Protein 4COS (pdb70)

Secondary structure (DSSP, 8-state):
---SSBTTT---SS-EEPSSSS-EE-GGGG--SS---S----HHHHHHHHHH-GGG--HHHHT--HHHHHHHHHHHHHHHT-TT-GGGSSPPPTTT-TTHHHH-SS---HHHHHHHHHTT--SSHHHHHHHHHHHHHHHHHHH-TTSHHHHHHHHHHHHHHHHHHHHHH-HHHHHHHHH--TTGGGSPPSSPPPEEEE--TTS--EEEEEEEEETTEEEEEETTT--EEEEEGGGEEE--SS------S-HHHHHHHHHHHHHHHHHHHHHHS--PPPPTTPBP-TT--GGGBSSTT-GGG-B------S---

Sequence (313 aa):
RNDFYCWVCHREGQVLCCELCPRVYHAKCLRLTSEPEGDWFCPECEKITVAECIEETQQSKAMTTMLTIEQLSYLLKFAIQKMKQPGTDAFQKPVPLEQHPDYAEYIFHPMDLCTLEKNAKKKKMYGCTEAFLADAKWILHNCIIYNGGNHKLTQIAKVVIKICEHEMNNEIEVCPECYLAACQKRDNWFCEPCSSNPHPLVWAKLKGFPFWPAKALRDKDGQVDARRFFGQHDRAWVPINNCYLMSKEIPFSVKKTKSIFNSAMQEMEEVYVENIRRKFGVFNYSPFRTPYTPNSQYQMLLDPTNPSAGTAKIDQEKVKL

Structure (mmCIF, N/CA/C/O backbone):
data_4COS
#
_entry.id   4COS
#
_cell.length_a   66.955
_cell.length_b   68.835
_cell.length_c   70.350
_cell.angle_alpha   90.00
_cell.angle_beta   90.00
_cell.angle_gamma   90.00
#
_symmetry.space_group_name_H-M   'P 21 21 21'
#
loop_
_entity.id
_entity.type
_entity.pdbx_description
1 polymer 'PROTEIN KINASE C-BINDING PROTEIN 1'
2 non-polymer 'ZINC ION'
3 non-polymer '1,4-DIETHYLENE DIOXIDE'
4 water water
#
loop_
_atom_site.group_PDB
_atom_site.id
_atom_site.type_symbol
_atom_site.label_atom_id
_atom_site.label_alt_id
_atom_site.label_comp_id
_atom_site.label_asym_id
_atom_site.label_entity_id
_atom_site.label_seq_id
_atom_site.pdbx_PDB_ins_code
_atom_site.Cartn_x
_atom_site.Cartn_y
_atom_site.Cartn_z
_atom_site.occupancy
_atom_site.B_iso_or_equiv
_atom_site.auth_seq_id
_atom_site.auth_comp_id
_atom_site.auth_asym_id
_atom_site.auth_atom_id
_atom_site.pdbx_PDB_model_num
ATOM 1 N N . ARG A 1 6 ? 11.348 33.416 1.919 1.00 60.53 86 ARG A N 1
ATOM 2 C CA . ARG A 1 6 ? 10.402 33.539 3.079 1.00 58.96 86 ARG A CA 1
ATOM 3 C C . ARG A 1 6 ? 11.074 34.225 4.276 1.00 47.88 86 ARG A C 1
ATOM 4 O O . ARG A 1 6 ? 11.960 33.630 4.932 1.00 46.71 86 ARG A O 1
ATOM 12 N N . ASN A 1 7 ? 10.653 35.453 4.571 1.00 36.30 87 ASN A N 1
ATOM 13 C CA . ASN A 1 7 ? 11.439 36.266 5.487 1.00 34.06 87 ASN A CA 1
ATOM 14 C C . ASN A 1 7 ? 11.559 35.702 6.887 1.00 31.70 87 ASN A C 1
ATOM 15 O O . ASN A 1 7 ? 10.588 35.231 7.461 1.00 28.14 87 ASN A O 1
ATOM 20 N N . ASP A 1 8 ? 12.750 35.862 7.465 1.00 24.51 88 ASP A N 1
ATOM 21 C CA . ASP A 1 8 ? 12.993 35.553 8.890 1.00 25.56 88 ASP A CA 1
ATOM 22 C C . ASP A 1 8 ? 12.133 36.411 9.850 1.00 26.57 88 ASP A C 1
ATOM 23 O O . ASP A 1 8 ? 11.634 37.487 9.445 1.00 26.33 88 ASP A O 1
ATOM 28 N N . PHE A 1 9 ? 11.919 35.906 11.070 1.00 27.29 89 PHE A N 1
ATOM 29 C CA . PHE A 1 9 ? 11.266 36.638 12.190 1.00 27.65 89 PHE A CA 1
ATOM 30 C C . PHE A 1 9 ? 12.266 37.138 13.236 1.00 25.43 89 PHE A C 1
ATOM 31 O O . PHE A 1 9 ? 11.898 37.940 14.097 1.00 24.73 89 PHE A O 1
ATOM 39 N N . TYR A 1 10 ? 13.518 36.666 13.179 1.00 22.14 90 TYR A N 1
ATOM 40 C CA . TYR A 1 10 ? 14.546 36.978 14.153 1.00 21.19 90 TYR A CA 1
ATOM 41 C C . TYR A 1 10 ? 15.630 37.867 13.643 1.00 21.05 90 TYR A C 1
ATOM 42 O O . TYR A 1 10 ? 16.185 37.582 12.621 1.00 21.12 90 TYR A O 1
ATOM 51 N N . CYS A 1 11 ? 15.913 38.978 14.324 1.00 20.81 91 CYS A N 1
ATOM 52 C CA . CYS A 1 11 ? 16.889 39.940 13.910 1.00 22.38 91 CYS A CA 1
ATOM 53 C C . CYS A 1 11 ? 18.253 39.310 13.710 1.00 22.69 91 CYS A C 1
ATOM 54 O O . CYS A 1 11 ? 18.706 38.547 14.532 1.00 21.83 91 CYS A O 1
ATOM 57 N N . TRP A 1 12 ? 18.870 39.628 12.570 1.00 21.04 92 TRP A N 1
ATOM 58 C CA . TRP A 1 12 ? 20.138 39.038 12.180 1.00 21.90 92 TRP A CA 1
ATOM 59 C C . TRP A 1 12 ? 21.267 39.430 13.159 1.00 22.67 92 TRP A C 1
ATOM 60 O O . TRP A 1 12 ? 22.274 38.704 13.284 1.00 24.20 92 TRP A O 1
ATOM 71 N N . VAL A 1 13 ? 21.146 40.607 13.778 1.00 23.71 93 VAL A N 1
ATOM 72 C CA . VAL A 1 13 ? 22.155 41.139 14.697 1.00 24.11 93 VAL A CA 1
ATOM 73 C C . VAL A 1 13 ? 22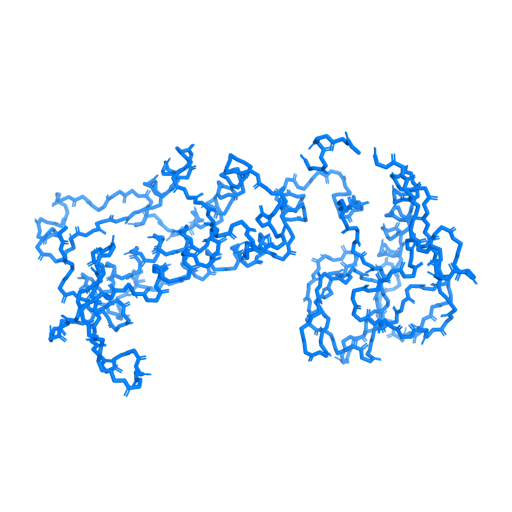.053 40.519 16.103 1.00 24.70 93 VAL A C 1
ATOM 74 O O . VAL A 1 13 ? 23.057 39.985 16.615 1.00 24.60 93 VAL A O 1
ATOM 78 N N . CYS A 1 14 ? 20.875 40.581 16.725 1.00 22.30 94 CYS A N 1
ATOM 79 C CA . CYS A 1 14 ? 20.696 40.219 18.104 1.00 24.40 94 CYS A CA 1
ATOM 80 C C . CYS A 1 14 ? 20.013 38.871 18.270 1.00 23.03 94 CYS A C 1
ATOM 81 O O . CYS A 1 14 ? 19.955 38.347 19.370 1.00 24.56 94 CYS A O 1
ATOM 84 N N . HIS A 1 15 ? 19.440 38.345 17.187 1.00 23.37 95 HIS A N 1
ATOM 85 C CA . HIS A 1 15 ? 18.790 37.038 17.140 1.00 21.98 95 HIS A CA 1
ATOM 86 C C . HIS A 1 15 ? 17.481 37.007 17.903 1.00 23.25 95 HIS A C 1
ATOM 87 O O . HIS A 1 15 ? 16.982 35.928 18.185 1.00 23.24 95 HIS A O 1
ATOM 94 N N . ARG A 1 16 ? 16.888 38.162 18.178 1.00 22.80 96 ARG A N 1
ATOM 95 C CA . ARG A 1 16 ? 15.574 38.232 18.831 1.00 24.69 96 ARG A CA 1
ATOM 96 C C . ARG A 1 16 ? 14.442 38.706 17.897 1.00 23.11 96 ARG A C 1
ATOM 97 O O . ARG A 1 16 ? 14.684 39.467 16.963 1.00 21.18 96 ARG A O 1
ATOM 105 N N . GLU A 1 17 ? 13.221 38.337 18.263 1.00 25.21 97 GLU A N 1
ATOM 106 C CA . GLU A 1 17 ? 12.033 38.744 17.538 1.00 26.95 97 GLU A CA 1
ATOM 107 C C . GLU A 1 17 ? 11.756 40.200 17.770 1.00 26.40 97 GLU A C 1
ATOM 108 O O . GLU A 1 17 ? 12.483 40.868 18.463 1.00 26.01 97 GLU A O 1
ATOM 114 N N . GLY A 1 18 ? 10.662 40.668 17.190 1.00 24.62 98 GLY A N 1
ATOM 115 C CA . GLY A 1 18 ? 10.195 42.051 17.396 1.00 25.04 98 GLY A CA 1
ATOM 116 C C . GLY A 1 18 ? 9.859 42.691 16.087 1.00 25.18 98 GLY A C 1
ATOM 117 O O . GLY A 1 18 ? 9.687 42.004 15.089 1.00 25.64 98 GLY A O 1
ATOM 118 N N . GLN A 1 19 ? 9.761 44.021 16.083 1.00 24.47 99 GLN A N 1
ATOM 119 C CA . GLN A 1 19 ? 9.446 44.729 14.891 1.00 24.12 99 GLN A CA 1
ATOM 120 C C . GLN A 1 19 ? 10.707 44.823 14.064 1.00 25.09 99 GLN A C 1
ATOM 121 O O . GLN A 1 19 ? 11.692 45.429 14.495 1.00 26.21 99 GLN A O 1
ATOM 127 N N . VAL A 1 20 ? 10.690 44.206 12.880 1.00 24.01 100 VAL A N 1
ATOM 128 C CA . VAL A 1 20 ? 11.883 44.055 12.078 1.00 24.51 100 VAL A CA 1
ATOM 129 C C . VAL A 1 20 ? 11.748 44.497 10.626 1.00 26.72 100 VAL A C 1
ATOM 130 O O . VAL A 1 20 ? 10.730 44.222 9.993 1.00 30.77 100 VAL A O 1
ATOM 134 N N . LEU A 1 21 ? 12.789 45.140 10.097 1.00 25.75 101 LEU A N 1
ATOM 135 C CA . LEU A 1 21 ? 12.858 45.564 8.687 1.00 28.80 101 LEU A CA 1
ATOM 136 C C . LEU A 1 21 ? 13.257 44.377 7.865 1.00 29.19 101 LEU A C 1
ATOM 137 O O . LEU A 1 21 ? 14.024 43.539 8.338 1.00 27.49 101 LEU A O 1
ATOM 142 N N . CYS A 1 22 ? 12.731 44.320 6.640 1.00 29.53 102 CYS A N 1
ATOM 143 C CA . CYS A 1 22 ? 13.032 43.294 5.654 1.00 30.55 102 CYS A CA 1
ATOM 144 C C . CYS A 1 22 ? 14.028 43.745 4.597 1.00 32.25 102 CYS A C 1
ATOM 145 O O . CYS A 1 22 ? 13.939 44.822 4.051 1.00 32.36 102 CYS A O 1
ATOM 148 N N . CYS A 1 23 ? 15.023 42.927 4.319 1.00 32.05 103 CYS A N 1
ATOM 149 C CA . CYS A 1 23 ? 15.904 43.185 3.181 1.00 32.51 103 CYS A CA 1
ATOM 150 C C . CYS A 1 23 ? 15.146 42.858 1.885 1.00 34.71 103 CYS A C 1
ATOM 151 O O . CYS A 1 23 ? 14.445 41.852 1.849 1.00 34.99 103 CYS A O 1
ATOM 154 N N . GLU A 1 24 ? 15.321 43.667 0.830 1.00 43.23 104 GLU A N 1
ATOM 155 C CA . GLU A 1 24 ? 14.736 43.322 -0.509 1.00 47.08 104 GLU A CA 1
ATOM 156 C C . GLU A 1 24 ? 15.385 42.085 -1.177 1.00 46.66 104 GLU A C 1
ATOM 157 O O . GLU A 1 24 ? 14.669 41.314 -1.786 1.00 46.22 104 GLU A O 1
ATOM 159 N N . LEU A 1 25 ? 16.710 41.891 -1.037 1.00 45.45 105 LEU A N 1
ATOM 160 C CA . LEU A 1 25 ? 17.458 40.767 -1.689 1.00 41.96 105 LEU A CA 1
ATOM 161 C C . LEU A 1 25 ? 17.509 39.422 -0.975 1.00 41.79 105 LEU A C 1
ATOM 162 O O . LEU A 1 25 ? 17.671 38.400 -1.627 1.00 44.14 105 LEU A O 1
ATOM 167 N N . CYS A 1 26 ? 17.487 39.402 0.360 1.00 34.79 106 CYS A N 1
ATOM 168 C CA . CYS A 1 26 ? 17.568 38.145 1.082 1.00 33.36 106 CYS A CA 1
ATOM 169 C C . CYS A 1 26 ? 16.532 38.078 2.186 1.00 30.53 106 CYS A C 1
ATOM 170 O O . CYS A 1 26 ? 15.818 39.066 2.415 1.00 32.36 106 CYS A O 1
ATOM 173 N N . PRO A 1 27 ? 16.425 36.907 2.859 1.00 30.18 107 P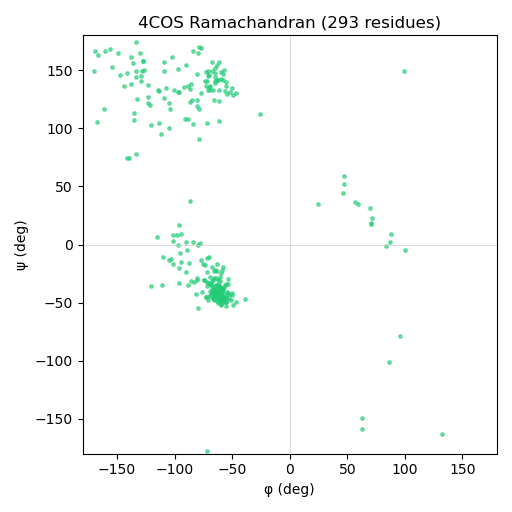RO A N 1
ATOM 174 C CA . PRO A 1 27 ? 15.397 36.796 3.860 1.00 30.32 107 PRO A CA 1
ATOM 175 C C . PRO A 1 27 ? 15.751 37.344 5.238 1.00 26.87 107 PRO A C 1
ATOM 176 O O . PRO A 1 27 ? 14.961 37.201 6.163 1.00 26.36 107 PRO A O 1
ATOM 180 N N . ARG A 1 28 ? 16.927 37.911 5.404 1.00 24.63 108 ARG A N 1
ATOM 181 C CA . ARG A 1 28 ? 17.324 38.462 6.700 1.00 24.16 108 ARG A CA 1
ATOM 182 C C . ARG A 1 28 ? 16.440 39.661 7.117 1.00 24.10 108 ARG A C 1
ATOM 183 O O . ARG A 1 28 ? 15.948 40.429 6.253 1.00 25.49 108 ARG A O 1
ATOM 191 N N . VAL A 1 29 ? 16.191 39.755 8.401 1.00 22.05 109 VAL A N 1
ATOM 192 C CA . VAL A 1 29 ? 15.461 40.894 8.957 1.00 23.04 109 VAL A CA 1
ATOM 193 C C . VAL A 1 29 ? 16.259 41.496 10.092 1.00 23.51 109 VAL A C 1
ATOM 194 O O . VAL A 1 29 ? 17.172 40.834 10.657 1.00 22.84 109 VAL A O 1
ATOM 198 N N . TYR A 1 30 ? 15.966 42.767 10.382 1.00 21.95 110 TYR A N 1
ATOM 199 C CA . TYR A 1 30 ? 16.745 43.559 11.332 1.00 24.18 110 TYR A CA 1
ATOM 200 C C . TYR A 1 30 ? 15.915 44.519 12.150 1.00 23.13 110 TYR A C 1
ATOM 201 O O . TYR A 1 30 ? 15.030 45.218 11.611 1.00 24.02 110 TYR A O 1
ATOM 210 N N . HIS A 1 31 ? 16.186 44.584 13.461 1.00 22.58 111 HIS A N 1
ATOM 211 C CA . HIS A 1 31 ? 15.659 45.727 14.222 1.00 22.93 111 HIS A CA 1
ATOM 212 C C . HIS A 1 31 ? 16.367 46.972 13.728 1.00 23.50 111 HIS A C 1
ATOM 213 O O . HIS A 1 31 ? 17.636 47.024 13.662 1.00 25.33 111 HIS A O 1
ATOM 220 N N . ALA A 1 32 ? 15.594 48.015 13.462 1.00 24.07 112 ALA A N 1
ATOM 221 C CA . ALA A 1 32 ? 16.183 49.288 13.089 1.00 26.37 112 ALA A CA 1
ATOM 222 C C . ALA A 1 32 ? 17.255 49.722 14.091 1.00 24.77 112 ALA A C 1
ATOM 223 O O . ALA A 1 32 ? 18.351 50.161 13.697 1.00 26.84 112 ALA A O 1
ATOM 225 N N . LYS A 1 33 ? 16.917 49.643 15.372 1.00 28.59 113 LYS A N 1
ATOM 226 C CA . LYS A 1 33 ? 17.832 50.053 16.429 1.00 30.30 113 LYS A CA 1
ATOM 227 C C . LYS A 1 33 ? 19.187 49.285 16.344 1.00 30.38 113 LYS A C 1
ATOM 228 O O . LYS A 1 33 ? 20.231 49.839 16.643 1.00 27.86 113 LYS A O 1
ATOM 231 N N . CYS A 1 34 ? 19.154 48.023 15.930 1.00 27.12 114 CYS A N 1
ATOM 232 C CA . CYS A 1 34 ? 20.350 47.226 15.854 1.00 27.43 114 CYS A CA 1
ATOM 233 C C . CYS A 1 34 ? 21.345 47.672 14.784 1.00 28.00 114 CYS A C 1
ATOM 234 O O . CYS A 1 34 ? 22.550 47.361 14.898 1.00 26.34 114 CYS A O 1
ATOM 237 N N . LEU A 1 35 ? 20.882 48.453 13.805 1.00 28.06 115 LEU A N 1
ATOM 238 C CA . LEU A 1 35 ? 21.713 48.908 12.693 1.00 31.64 115 LEU A CA 1
ATOM 239 C C . LEU A 1 35 ? 22.336 50.319 12.916 1.00 28.96 115 LEU A C 1
ATOM 240 O O . LEU A 1 35 ? 23.178 50.768 12.107 1.00 30.37 115 LEU A O 1
ATOM 245 N N . ARG A 1 36 ? 21.948 51.017 13.979 1.00 26.79 116 ARG A N 1
ATOM 246 C CA . ARG A 1 36 ? 22.533 52.367 14.253 1.00 25.71 116 ARG A CA 1
ATOM 247 C C . ARG A 1 36 ? 22.567 53.287 13.006 1.00 24.51 116 ARG A C 1
ATOM 248 O O . ARG A 1 36 ? 23.616 53.726 12.546 1.00 25.01 116 ARG A O 1
ATOM 256 N N . LEU A 1 37 ? 21.393 53.536 12.443 1.00 25.64 117 LEU A N 1
ATOM 257 C CA . LEU A 1 37 ? 21.214 54.237 11.178 1.00 26.21 117 LEU A CA 1
ATOM 258 C C . LEU A 1 37 ? 21.061 55.745 11.383 1.00 29.68 117 LEU A C 1
ATOM 259 O O . LEU A 1 37 ? 20.620 56.180 12.433 1.00 28.82 117 LEU A O 1
ATOM 264 N N . THR A 1 38 ? 21.411 56.505 10.345 1.00 33.18 118 THR A N 1
ATOM 265 C CA . THR A 1 38 ? 21.033 57.923 10.201 1.00 37.47 118 THR A CA 1
ATOM 266 C C . THR A 1 38 ? 19.501 58.105 10.267 1.00 41.47 118 THR A C 1
ATOM 267 O O . THR A 1 38 ? 18.969 58.998 10.941 1.00 44.54 118 THR A O 1
ATOM 271 N N . SER A 1 39 ? 18.792 57.218 9.587 1.00 41.16 119 SER A N 1
ATOM 272 C CA . SER A 1 39 ? 17.312 57.166 9.696 1.00 41.02 119 SER A CA 1
ATOM 273 C C . SER A 1 39 ? 16.863 55.897 9.028 1.00 38.27 119 SER A C 1
ATOM 274 O O . SER A 1 39 ? 17.652 55.257 8.294 1.00 32.65 119 SER A O 1
ATOM 277 N N . GLU A 1 40 ? 15.604 55.525 9.250 1.00 35.21 120 GLU A N 1
ATOM 278 C CA . GLU A 1 40 ? 15.119 54.296 8.654 1.00 38.27 120 GLU A CA 1
ATOM 279 C C . GLU A 1 40 ? 15.099 54.369 7.139 1.00 36.17 120 GLU A C 1
ATOM 280 O O . GLU A 1 40 ? 14.923 55.433 6.562 1.00 35.29 120 GLU A O 1
ATOM 286 N N . PRO A 1 41 ? 15.327 53.230 6.479 1.00 39.76 121 PRO A N 1
ATOM 287 C CA . PRO A 1 41 ? 15.400 53.251 5.012 1.00 41.11 121 PRO A CA 1
ATOM 288 C C . PRO A 1 41 ? 14.081 53.637 4.326 1.00 42.70 121 PRO A C 1
ATOM 289 O O . PRO A 1 41 ? 13.027 53.361 4.857 1.00 40.82 121 PRO A O 1
ATOM 293 N N . GLU A 1 42 ? 14.135 54.229 3.136 1.00 46.76 122 GLU A N 1
ATOM 294 C CA . GLU A 1 42 ? 12.905 54.571 2.411 1.00 53.36 122 GLU A CA 1
ATOM 295 C C . GLU A 1 42 ? 12.789 53.693 1.165 1.00 56.36 122 GLU A C 1
ATOM 296 O O . GLU A 1 42 ? 13.359 53.997 0.153 1.00 60.48 122 GLU A O 1
ATOM 298 N N . GLY A 1 43 ? 12.065 52.581 1.263 1.00 63.84 123 GLY A N 1
ATOM 299 C CA . GLY A 1 43 ? 11.755 51.756 0.088 1.00 68.23 123 GLY A CA 1
ATOM 300 C C . GLY A 1 43 ? 12.821 50.736 -0.261 1.00 67.02 123 GLY A C 1
ATOM 301 O O . GLY A 1 43 ? 12.868 49.678 0.349 1.00 72.18 123 GLY A O 1
ATOM 302 N N . ASP A 1 44 ? 13.649 51.042 -1.268 1.00 67.50 124 ASP A N 1
ATOM 303 C CA . ASP A 1 44 ? 14.752 50.150 -1.687 1.00 62.64 124 ASP A CA 1
ATOM 304 C C . ASP A 1 44 ? 15.696 50.004 -0.527 1.00 53.90 124 ASP A C 1
ATOM 305 O O . ASP A 1 44 ? 16.472 50.944 -0.209 1.00 48.30 124 ASP A O 1
ATOM 310 N N . TRP A 1 45 ? 15.650 48.834 0.103 1.00 52.56 125 TRP A N 1
ATOM 311 C CA . TRP A 1 45 ? 16.645 48.499 1.117 1.00 47.08 125 TRP A CA 1
ATOM 312 C C . TRP A 1 45 ? 17.293 47.085 1.000 1.00 40.52 125 TRP A C 1
ATOM 313 O O . TRP A 1 45 ? 16.620 46.046 0.916 1.00 42.93 125 TRP A O 1
ATOM 324 N N . PHE A 1 46 ? 18.604 47.128 0.953 1.00 42.89 126 PHE A N 1
ATOM 325 C CA . PHE A 1 46 ? 19.482 45.962 0.921 1.00 44.37 126 PHE A CA 1
ATOM 326 C C . PHE A 1 46 ? 20.266 45.993 2.230 1.00 37.81 126 PHE A C 1
ATOM 327 O O . PHE A 1 46 ? 20.830 46.999 2.582 1.00 36.60 126 PHE A O 1
ATOM 335 N N . CYS A 1 47 ? 20.348 44.864 2.926 1.00 35.97 127 CYS A N 1
ATOM 336 C CA . CYS A 1 47 ? 20.922 44.826 4.257 1.00 32.49 127 CYS A CA 1
ATOM 337 C C . CYS A 1 47 ? 22.445 44.872 4.216 1.00 32.58 127 CYS A C 1
ATOM 338 O O . CYS A 1 47 ? 23.021 44.704 3.142 1.00 32.81 127 CYS A O 1
ATOM 341 N N . PRO A 1 48 ? 23.105 45.072 5.375 1.00 30.50 128 PRO A N 1
ATOM 342 C CA . PRO A 1 48 ? 24.566 45.089 5.435 1.00 30.31 128 PRO A CA 1
ATOM 343 C C . PRO A 1 48 ? 25.263 43.871 4.849 1.00 30.73 128 PRO A C 1
ATOM 344 O O . PRO A 1 48 ? 26.351 44.065 4.290 1.00 29.18 128 PRO A O 1
ATOM 348 N N . GLU A 1 49 ? 24.680 42.660 4.958 1.00 27.73 129 GLU A N 1
ATOM 349 C CA . GLU A 1 49 ? 25.278 41.479 4.330 1.00 29.30 129 GLU A CA 1
ATOM 350 C C . GLU A 1 49 ? 25.227 41.589 2.771 1.00 31.49 129 GLU A C 1
ATOM 351 O O . GLU A 1 49 ? 26.225 41.355 2.087 1.00 29.07 129 GLU A O 1
ATOM 357 N N . CYS A 1 50 ? 24.069 41.985 2.249 1.00 30.07 130 CYS A N 1
ATOM 358 C CA . CYS A 1 50 ? 23.870 42.116 0.828 1.00 32.97 130 CYS A CA 1
ATOM 359 C C . CYS A 1 50 ? 24.691 43.284 0.323 1.00 34.20 130 CYS A C 1
ATOM 360 O O . CYS A 1 50 ? 25.250 43.232 -0.752 1.00 35.99 130 CYS A O 1
ATOM 363 N N . GLU A 1 51 ? 24.843 44.310 1.128 1.00 35.99 131 GLU A N 1
ATOM 364 C CA . GLU A 1 51 ? 25.683 45.437 0.731 1.00 40.55 131 GLU A CA 1
ATOM 365 C C . GLU A 1 51 ? 27.166 45.055 0.595 1.00 37.89 131 GLU A C 1
ATOM 366 O O . GLU A 1 51 ? 27.866 45.473 -0.337 1.00 35.18 131 GLU A O 1
ATOM 372 N N . LYS A 1 52 ? 27.633 44.242 1.518 1.00 34.02 132 LYS A N 1
ATOM 373 C CA . LYS A 1 52 ? 29.029 43.822 1.544 1.00 34.55 132 LYS A CA 1
ATOM 374 C C . LYS A 1 52 ? 29.322 42.980 0.330 1.00 30.99 132 LYS A C 1
ATOM 375 O O . LYS A 1 52 ? 30.370 43.092 -0.289 1.00 31.10 132 LYS A O 1
ATOM 381 N N . ILE A 1 53 ? 28.424 42.052 0.092 1.00 28.74 133 ILE A N 1
ATOM 382 C CA . ILE A 1 53 ? 28.509 41.132 -1.017 1.00 30.09 133 ILE A CA 1
ATOM 383 C C . ILE A 1 53 ? 28.523 41.911 -2.331 1.00 30.21 133 ILE A C 1
ATOM 384 O O . ILE A 1 53 ? 29.398 41.687 -3.138 1.00 29.42 133 ILE A O 1
ATOM 389 N N . THR A 1 54 ? 27.579 42.829 -2.543 1.00 31.19 134 THR A N 1
ATOM 390 C CA . THR A 1 54 ? 27.584 43.722 -3.696 1.00 33.65 134 THR A CA 1
ATOM 391 C C . THR A 1 54 ? 28.943 44.423 -3.915 1.00 33.76 134 THR A C 1
ATOM 392 O O . THR A 1 54 ? 29.480 44.398 -4.996 1.00 36.84 134 THR A O 1
ATOM 396 N N . VAL A 1 55 ? 29.476 45.063 -2.889 1.00 35.29 135 VAL A N 1
ATOM 397 C CA . VAL A 1 55 ? 30.742 45.766 -3.059 1.00 36.62 135 VAL A CA 1
ATOM 398 C C . VAL A 1 55 ? 31.856 44.766 -3.385 1.00 37.25 135 VAL A C 1
ATOM 399 O O . VAL A 1 55 ? 32.700 45.035 -4.241 1.00 34.73 135 VAL A O 1
ATOM 403 N N . ALA A 1 56 ? 31.855 43.608 -2.720 1.00 34.62 136 ALA A N 1
ATOM 404 C CA . ALA A 1 56 ? 32.938 42.614 -2.906 1.00 34.35 136 ALA A CA 1
ATOM 405 C C . ALA A 1 56 ? 32.944 41.933 -4.299 1.00 35.23 136 ALA A C 1
ATOM 406 O O . ALA A 1 56 ? 34.014 41.508 -4.831 1.00 35.17 136 ALA A O 1
ATOM 408 N N . GLU A 1 57 ? 31.771 41.842 -4.905 1.00 34.79 137 GLU A N 1
ATOM 409 C CA . GLU A 1 57 ? 31.598 41.134 -6.165 1.00 35.24 137 GLU A CA 1
ATOM 410 C C . GLU A 1 57 ? 31.635 42.083 -7.376 1.00 37.44 137 GLU A C 1
ATOM 411 O O . GLU A 1 57 ? 31.480 41.657 -8.503 1.00 37.68 137 GLU A O 1
ATOM 417 N N . CYS A 1 58 ? 31.799 43.367 -7.126 1.00 37.50 138 CYS A N 1
ATOM 418 C CA . CYS A 1 58 ? 31.914 44.327 -8.207 1.00 42.34 138 CYS A CA 1
ATOM 419 C C . CYS A 1 58 ? 33.371 44.249 -8.703 1.00 42.74 138 CYS A C 1
ATOM 420 O O . CYS A 1 58 ? 34.286 44.482 -7.934 1.00 38.94 138 CYS A O 1
ATOM 423 N N . ILE A 1 59 ? 33.548 43.901 -9.967 1.00 48.12 139 ILE A N 1
ATOM 424 C CA . ILE A 1 59 ? 34.895 43.702 -10.599 1.00 55.41 139 ILE A CA 1
ATOM 425 C C . ILE A 1 59 ? 35.803 44.907 -10.313 1.00 53.08 139 ILE A C 1
ATOM 426 O O . ILE A 1 59 ? 36.948 44.757 -9.922 1.00 48.93 139 ILE A O 1
ATOM 431 N N . GLU A 1 60 ? 35.237 46.098 -10.441 1.00 54.96 140 GLU A N 1
ATOM 432 C CA A GLU A 1 60 ? 35.973 47.351 -10.271 0.50 57.28 140 GLU A CA 1
ATOM 433 C CA B GLU A 1 60 ? 36.019 47.321 -10.292 0.50 59.13 140 GLU A CA 1
ATOM 434 C C . GLU A 1 60 ? 36.461 47.536 -8.847 1.00 57.03 140 GLU A C 1
ATOM 435 O O . GLU A 1 60 ? 37.512 48.125 -8.605 1.00 59.97 140 GLU A O 1
ATOM 446 N N . THR A 1 61 ? 35.687 47.018 -7.902 1.00 59.13 141 THR A N 1
ATOM 447 C CA . THR A 1 61 ? 36.019 47.121 -6.484 1.00 57.90 141 THR A CA 1
ATOM 448 C C . THR A 1 61 ? 36.057 45.762 -5.759 1.00 52.71 141 THR A C 1
ATOM 449 O O . THR A 1 61 ? 35.747 45.683 -4.579 1.00 52.20 141 THR A O 1
ATOM 453 N N A GLN A 1 62 ? 36.448 44.718 -6.486 0.44 51.64 142 GLN A N 1
ATOM 454 N N B GLN A 1 62 ? 36.392 44.695 -6.476 0.56 49.96 142 GLN A N 1
ATOM 455 C CA A GLN A 1 62 ? 36.798 43.438 -5.891 0.44 47.50 142 GLN A CA 1
ATOM 456 C CA B GLN A 1 62 ? 36.729 43.424 -5.836 0.56 44.82 142 GLN A CA 1
ATOM 457 C C A GLN A 1 62 ? 38.153 43.587 -5.236 0.44 46.84 142 GLN A C 1
ATOM 458 C C B GLN A 1 62 ? 38.128 43.565 -5.247 0.56 45.30 142 GLN A C 1
ATOM 459 O O A GLN A 1 62 ? 38.943 44.439 -5.638 0.44 45.47 142 GLN A O 1
ATOM 460 O O B GLN A 1 62 ? 38.912 44.399 -5.698 0.56 43.28 142 GLN A O 1
ATOM 471 N N . SER A 1 63 ? 38.427 42.740 -4.246 1.00 44.52 143 SER A N 1
ATOM 472 C CA . SER A 1 63 ? 39.706 42.780 -3.513 1.00 45.51 143 SER A CA 1
ATOM 473 C C . SER A 1 63 ? 40.850 42.381 -4.426 1.00 49.07 143 SER A C 1
ATOM 474 O O . SER A 1 63 ? 40.599 41.857 -5.498 1.00 50.21 143 SER A O 1
ATOM 477 N N . LYS A 1 64 ? 42.092 42.605 -3.991 1.00 49.83 144 LYS A N 1
ATOM 478 C CA . LYS A 1 64 ? 43.248 42.021 -4.674 1.00 47.79 144 LYS A CA 1
ATOM 479 C C . LYS A 1 64 ? 43.087 40.495 -4.792 1.00 46.26 144 LYS A C 1
ATOM 480 O O . LYS A 1 64 ? 43.372 39.863 -5.857 1.00 46.37 144 LYS A O 1
ATOM 482 N N . ALA A 1 65 ? 42.585 39.899 -3.709 1.00 48.14 145 ALA A N 1
ATOM 483 C CA . ALA A 1 65 ? 42.374 38.453 -3.661 1.00 47.37 145 ALA A CA 1
ATOM 484 C C . ALA A 1 65 ? 41.420 38.079 -4.763 1.00 47.72 145 ALA A C 1
ATOM 485 O O . ALA A 1 65 ? 41.705 37.177 -5.554 1.00 44.40 145 ALA A O 1
ATOM 487 N N . MET A 1 66 ? 40.284 38.753 -4.822 1.00 41.36 146 MET A N 1
ATOM 488 C CA . MET A 1 66 ? 39.301 38.305 -5.800 1.00 44.35 146 MET A CA 1
ATOM 489 C C . MET A 1 66 ? 39.754 38.564 -7.265 1.00 41.67 146 MET A C 1
ATOM 490 O O . MET A 1 66 ? 39.418 37.804 -8.164 1.00 41.23 146 MET A O 1
ATOM 495 N N A THR A 1 67 ? 40.551 39.599 -7.495 0.59 42.48 147 THR A N 1
ATOM 496 N N B THR A 1 67 ? 40.522 39.628 -7.477 0.41 41.86 147 THR A N 1
ATOM 497 C CA A THR A 1 67 ? 40.977 39.899 -8.842 0.59 42.61 147 THR A CA 1
ATOM 498 C CA B THR A 1 67 ? 41.011 39.946 -8.800 0.41 41.49 147 THR A CA 1
ATOM 499 C C A THR A 1 67 ? 41.870 38.753 -9.283 0.59 44.50 147 THR A C 1
ATOM 500 C C B THR A 1 67 ? 41.887 38.791 -9.271 0.41 43.94 147 THR A C 1
ATOM 501 O O A THR A 1 67 ? 41.863 38.342 -10.448 0.59 40.32 147 THR A O 1
ATOM 502 O O B THR A 1 67 ? 41.870 38.407 -10.443 0.41 41.35 147 THR A O 1
ATOM 509 N N . MET A 1 68 ? 42.612 38.209 -8.319 1.00 46.08 148 MET A N 1
ATOM 510 C CA . MET A 1 68 ? 43.473 37.081 -8.561 1.00 49.84 148 MET A CA 1
ATOM 511 C C . MET A 1 68 ? 42.772 35.779 -8.983 1.00 46.36 148 MET A C 1
ATOM 512 O O . MET A 1 68 ? 43.444 34.834 -9.375 1.00 50.35 148 MET A O 1
ATOM 517 N N . LEU A 1 69 ? 41.455 35.697 -8.840 1.00 39.73 149 LEU A N 1
ATOM 518 C CA . LEU A 1 69 ? 40.809 34.389 -8.691 1.00 36.08 149 LEU A CA 1
ATOM 519 C C . LEU A 1 69 ? 39.539 34.266 -9.492 1.00 33.00 149 LEU A C 1
ATOM 520 O O . LEU A 1 69 ? 38.659 35.125 -9.430 1.00 32.03 149 LEU A O 1
ATOM 525 N N . THR A 1 70 ? 39.405 33.096 -10.100 1.00 25.01 150 THR A N 1
ATOM 526 C CA . THR A 1 70 ? 38.123 32.735 -10.707 1.00 23.61 150 THR A CA 1
ATOM 527 C C . THR A 1 70 ? 37.152 32.252 -9.630 1.00 23.76 150 THR A C 1
ATOM 528 O O . THR A 1 70 ? 37.561 31.905 -8.504 1.00 23.13 150 THR A O 1
ATOM 532 N N . ILE A 1 71 ? 35.868 32.181 -9.965 1.00 23.46 151 ILE A N 1
ATOM 533 C CA . ILE A 1 71 ? 34.915 31.611 -9.034 1.00 25.65 151 ILE A CA 1
ATOM 534 C C . ILE A 1 71 ? 35.234 30.156 -8.701 1.00 24.08 151 ILE A C 1
ATOM 535 O O . ILE A 1 71 ? 35.162 29.753 -7.534 1.00 22.77 151 ILE A O 1
ATOM 540 N N . GLU A 1 72 ? 35.723 29.410 -9.693 1.00 23.32 152 GLU A N 1
ATOM 541 C CA . GLU A 1 72 ? 36.071 28.023 -9.448 1.00 24.66 152 GLU A CA 1
ATOM 542 C C . GLU A 1 72 ? 37.316 27.947 -8.521 1.00 22.74 152 GLU A C 1
ATOM 543 O O . GLU A 1 72 ? 37.362 27.081 -7.637 1.00 23.85 152 GLU A O 1
ATOM 549 N N . GLN A 1 73 ? 38.291 28.825 -8.725 1.00 22.46 153 GLN A N 1
ATOM 550 C CA . GLN A 1 73 ? 39.513 28.830 -7.882 1.00 21.75 153 GLN A CA 1
ATOM 551 C C . GLN A 1 73 ? 39.143 29.200 -6.439 1.00 22.41 153 GLN A C 1
ATOM 552 O O . GLN A 1 73 ? 39.607 28.536 -5.478 1.00 21.71 153 GLN A O 1
ATOM 558 N N . LEU A 1 74 ? 38.274 30.216 -6.271 1.00 21.54 154 LEU A N 1
ATOM 559 C CA . LEU A 1 74 ? 37.734 30.521 -4.927 1.00 21.42 154 LEU A CA 1
ATOM 560 C C . LEU A 1 74 ? 37.096 29.285 -4.244 1.00 23.28 154 LEU A C 1
ATOM 561 O O . LEU A 1 74 ? 37.363 29.032 -3.048 1.00 22.07 154 LEU A O 1
ATOM 566 N N . SER A 1 75 ? 36.338 28.487 -5.005 1.00 21.94 155 SER A N 1
ATOM 567 C CA . SER A 1 75 ? 35.667 27.315 -4.482 1.00 22.71 155 SER A CA 1
ATOM 568 C C . SER A 1 75 ? 36.613 26.284 -3.951 1.00 24.14 155 SER A C 1
ATOM 569 O O . SER A 1 75 ? 36.341 25.634 -2.935 1.00 22.84 155 SER A O 1
ATOM 572 N N . TYR A 1 76 ? 37.769 26.157 -4.599 1.00 23.46 156 TYR A N 1
ATOM 573 C CA . TYR A 1 76 ? 38.802 25.303 -4.057 1.00 24.28 156 TYR A CA 1
ATOM 574 C C . TYR A 1 76 ? 39.283 25.789 -2.706 1.00 22.99 156 TYR A C 1
ATOM 575 O O . TYR A 1 76 ? 39.544 24.987 -1.804 1.00 24.49 156 TYR A O 1
ATOM 584 N N . LEU A 1 77 ? 39.460 27.102 -2.552 1.00 20.37 157 LEU A N 1
ATOM 585 C CA . LEU A 1 77 ? 39.937 27.603 -1.295 1.00 20.90 157 LEU A CA 1
ATOM 586 C C . LEU A 1 77 ? 38.857 27.487 -0.203 1.00 21.12 157 LEU A C 1
ATOM 587 O O . LEU A 1 77 ? 39.174 27.193 0.970 1.00 21.89 157 LEU A O 1
ATOM 592 N N . LEU A 1 78 ? 37.593 27.634 -0.562 1.00 19.83 158 LEU A N 1
ATOM 593 C CA . LEU A 1 78 ? 36.529 27.462 0.413 1.00 19.78 158 LEU A CA 1
ATOM 594 C C . LEU A 1 78 ? 36.389 26.048 0.904 1.00 21.37 158 LEU A C 1
ATOM 595 O O . LEU A 1 78 ? 36.006 25.807 2.076 1.00 22.39 158 LEU A O 1
ATOM 600 N N . LYS A 1 79 ? 36.702 25.101 0.053 1.00 22.18 159 LYS A N 1
ATOM 601 C CA . LYS A 1 79 ? 36.803 23.715 0.485 1.00 23.67 159 LYS A CA 1
ATOM 602 C C . LYS A 1 79 ? 37.860 23.497 1.574 1.00 23.02 159 LYS A C 1
ATOM 603 O O . LYS A 1 79 ? 37.581 22.813 2.559 1.00 23.97 159 LYS A O 1
ATOM 609 N N . PHE A 1 80 ? 39.030 24.114 1.446 1.00 22.83 160 PHE A N 1
ATOM 610 C CA . PHE A 1 80 ? 39.993 24.074 2.555 1.00 23.54 160 PHE A CA 1
ATOM 611 C C . PHE A 1 80 ? 39.447 24.726 3.811 1.00 23.56 160 PHE A C 1
ATOM 612 O O . PHE A 1 80 ? 39.700 24.205 4.892 1.00 24.87 160 PHE A O 1
ATOM 620 N N . ALA A 1 81 ? 38.784 25.896 3.690 1.00 22.02 161 ALA A N 1
ATOM 621 C CA . ALA A 1 81 ? 38.195 26.562 4.836 1.00 22.33 161 ALA A CA 1
ATOM 622 C C . ALA A 1 81 ? 37.154 25.697 5.532 1.00 21.92 161 ALA A C 1
ATOM 623 O O . ALA A 1 81 ? 37.135 25.612 6.763 1.00 22.90 161 ALA A O 1
ATOM 625 N N . ILE A 1 82 ? 36.316 25.024 4.768 1.00 21.31 162 ILE A N 1
ATOM 626 C CA . ILE A 1 82 ? 35.361 24.096 5.355 1.00 24.61 162 ILE A CA 1
ATOM 627 C C . ILE A 1 82 ? 36.011 22.997 6.184 1.00 24.51 162 ILE A C 1
ATOM 628 O O . ILE A 1 82 ? 35.514 22.622 7.291 1.00 24.62 162 ILE A O 1
ATOM 633 N N . GLN A 1 83 ? 37.130 22.480 5.703 1.00 24.71 163 GLN A N 1
ATOM 634 C CA . GLN A 1 83 ? 37.781 21.366 6.440 1.00 27.16 163 GLN A CA 1
ATOM 635 C C . GLN A 1 83 ? 38.298 21.877 7.812 1.00 26.95 163 GLN A C 1
ATOM 636 O O . GLN A 1 83 ? 38.287 21.141 8.777 1.00 27.88 163 GLN A O 1
ATOM 639 N N . LYS A 1 84 ? 38.672 23.144 7.912 1.00 24.67 164 LYS A N 1
ATOM 640 C CA . LYS A 1 84 ? 39.079 23.713 9.222 1.00 28.80 164 LYS A CA 1
ATOM 641 C C . LYS A 1 84 ? 37.856 23.950 10.108 1.00 26.90 164 LYS A C 1
ATOM 642 O O . LYS A 1 84 ? 37.900 23.864 11.322 1.00 27.76 164 LYS A O 1
ATOM 648 N N . MET A 1 85 ? 36.720 24.243 9.488 1.00 24.67 165 MET A N 1
ATOM 649 C CA . MET A 1 85 ? 35.514 24.503 10.235 1.00 23.20 165 MET A CA 1
ATOM 650 C C . MET A 1 85 ? 34.942 23.225 10.780 1.00 26.84 165 MET A C 1
ATOM 651 O O . MET A 1 85 ? 34.304 23.258 11.829 1.00 30.01 165 MET A O 1
ATOM 656 N N . LYS A 1 86 ? 35.155 22.126 10.055 1.00 26.37 166 LYS A N 1
ATOM 657 C CA . LYS A 1 86 ? 34.646 20.825 10.362 1.00 27.86 166 LYS A CA 1
ATOM 658 C C . LYS A 1 86 ? 35.549 20.030 11.303 1.00 30.32 166 LYS A C 1
ATOM 659 O O . LYS A 1 86 ? 35.604 18.804 11.259 1.00 37.60 166 LYS A O 1
ATOM 665 N N . GLN A 1 87 ? 36.151 20.678 12.242 1.00 26.99 167 GLN A N 1
ATOM 666 C CA . GLN A 1 87 ? 37.051 19.937 13.090 1.00 31.36 167 GLN A CA 1
ATOM 667 C C . GLN A 1 87 ? 36.352 19.119 14.179 1.00 26.94 167 GLN A C 1
ATOM 668 O O . GLN A 1 87 ? 35.132 19.283 14.412 1.00 24.97 167 GLN A O 1
ATOM 674 N N . PRO A 1 88 ? 37.115 18.248 14.853 1.00 25.45 168 PRO A N 1
ATOM 675 C CA . PRO A 1 88 ? 36.560 17.414 15.907 1.00 26.77 168 PRO A CA 1
ATOM 676 C C . PRO A 1 88 ? 35.791 18.245 16.948 1.00 24.31 168 PRO A C 1
ATOM 677 O O . PRO A 1 88 ? 36.252 19.312 17.323 1.00 27.09 168 PRO A O 1
ATOM 681 N N . GLY A 1 89 ? 34.584 17.798 17.260 1.00 22.72 169 GLY A N 1
ATOM 682 C CA . GLY A 1 89 ? 33.703 18.459 18.209 1.00 23.89 169 GLY A CA 1
ATOM 683 C C . GLY A 1 89 ? 32.609 19.314 17.571 1.00 23.62 169 GLY A C 1
ATOM 684 O O . GLY A 1 89 ? 31.746 19.814 18.276 1.00 23.75 169 GLY A O 1
ATOM 685 N N . THR A 1 90 ? 32.622 19.452 16.244 1.00 22.58 170 THR A N 1
ATOM 686 C CA . THR A 1 90 ? 31.582 20.205 15.503 1.00 22.31 170 THR A CA 1
ATOM 687 C C . THR A 1 90 ? 30.419 19.348 14.958 1.00 24.75 170 THR A C 1
ATOM 688 O O . THR A 1 90 ? 29.595 19.829 14.175 1.00 23.24 170 THR A O 1
ATOM 692 N N . ASP A 1 91 ? 30.369 18.075 15.364 1.00 24.61 171 ASP A N 1
ATOM 693 C CA . ASP A 1 91 ? 29.378 17.097 14.949 1.00 27.09 171 ASP A CA 1
ATOM 694 C C . ASP A 1 91 ? 27.934 17.610 14.803 1.00 26.31 171 ASP A C 1
ATOM 695 O O . ASP A 1 91 ? 27.299 17.350 13.779 1.00 25.73 171 ASP A O 1
ATOM 700 N N . ALA A 1 92 ? 27.450 18.358 15.793 1.00 23.84 172 ALA A N 1
ATOM 701 C CA . ALA A 1 92 ? 26.089 18.873 15.799 1.00 24.64 172 ALA A CA 1
ATOM 702 C C . ALA A 1 92 ? 25.737 19.747 14.593 1.00 23.40 172 ALA A C 1
ATOM 703 O O . ALA A 1 92 ? 24.558 19.940 14.334 1.00 21.58 172 ALA A O 1
ATOM 705 N N . PHE A 1 93 ? 26.759 20.262 13.899 1.00 22.55 173 PHE A N 1
ATOM 706 C CA . PHE A 1 93 ? 26.571 21.213 12.809 1.00 21.87 173 PHE A CA 1
ATOM 707 C C . PHE A 1 93 ? 27.016 20.643 11.455 1.00 22.63 173 PHE A C 1
ATOM 708 O O . PHE A 1 93 ? 26.997 21.367 10.451 1.00 22.53 173 PHE A O 1
ATOM 716 N N . GLN A 1 94 ? 27.379 19.350 11.409 1.00 22.69 174 GLN A N 1
ATOM 717 C CA . GLN A 1 94 ? 27.930 18.789 10.212 1.00 23.58 174 GLN A CA 1
ATOM 718 C C . GLN A 1 94 ? 26.867 18.410 9.160 1.00 24.16 174 GLN A C 1
ATOM 719 O O . GLN A 1 94 ? 27.177 18.372 7.984 1.00 25.14 174 GLN A O 1
ATOM 725 N N . LYS A 1 95 ? 25.656 18.078 9.601 1.00 23.87 175 LYS A N 1
ATOM 726 C CA . LYS A 1 95 ? 24.550 17.725 8.743 1.00 24.66 175 LYS A CA 1
ATOM 727 C C . LYS A 1 95 ? 23.319 18.522 9.125 1.00 24.35 175 LYS A C 1
ATOM 728 O O . LYS A 1 95 ? 23.263 19.100 10.202 1.00 23.77 175 LYS A O 1
ATOM 734 N N . PRO A 1 96 ? 22.314 18.544 8.251 1.00 23.88 176 PRO A N 1
ATOM 735 C CA . PRO A 1 96 ? 21.119 19.307 8.593 1.00 25.47 176 PRO A CA 1
ATOM 736 C C . PRO A 1 96 ? 20.510 18.821 9.892 1.00 26.18 176 PRO A C 1
ATOM 737 O O . PRO A 1 96 ? 20.557 17.598 10.178 1.00 26.32 176 PRO A O 1
ATOM 741 N N . VAL A 1 97 ? 19.917 19.720 10.662 1.00 25.32 177 VAL A N 1
ATOM 742 C CA . VAL A 1 97 ? 19.176 19.343 11.889 1.00 26.71 177 VAL A CA 1
ATOM 743 C C . VAL A 1 97 ? 17.987 18.424 11.583 1.00 28.13 177 VAL A C 1
ATOM 744 O O . VAL A 1 97 ? 17.147 18.770 10.765 1.00 30.02 177 VAL A O 1
ATOM 748 N N . PRO A 1 98 ? 17.924 17.227 12.198 1.00 28.40 178 PRO A N 1
ATOM 749 C CA . PRO A 1 98 ? 16.818 16.325 11.780 1.00 30.78 178 PRO A CA 1
ATOM 750 C C . PRO A 1 98 ? 15.527 16.551 12.486 1.00 32.06 178 PRO A C 1
ATOM 751 O O . PRO A 1 98 ? 15.487 16.744 13.706 1.00 30.19 178 PRO A O 1
ATOM 755 N N . LEU A 1 99 ? 14.437 16.512 11.748 1.00 34.12 179 LEU A N 1
ATOM 756 C CA . LEU A 1 99 ? 13.146 16.809 12.339 1.00 37.84 179 LEU A CA 1
ATOM 757 C C . LEU A 1 99 ? 12.733 15.764 13.377 1.00 35.66 179 LEU A C 1
ATOM 758 O O . LEU A 1 99 ? 12.072 16.068 14.383 1.00 32.37 179 LEU A O 1
ATOM 763 N N . GLU A 1 100 ? 13.208 14.541 13.178 1.00 36.95 180 GLU A N 1
ATOM 764 C CA . GLU A 1 100 ? 12.998 13.455 14.151 1.00 40.03 180 GLU A CA 1
ATOM 765 C C . GLU A 1 100 ? 13.376 13.857 15.578 1.00 39.34 180 GLU A C 1
ATOM 766 O O . GLU A 1 100 ? 12.670 13.527 16.539 1.00 37.00 180 GLU A O 1
ATOM 772 N N . GLN A 1 101 ? 14.490 14.559 15.702 1.00 31.22 181 GLN A N 1
ATOM 773 C CA . GLN A 1 101 ? 14.996 14.947 17.000 1.00 34.30 181 GLN A CA 1
ATOM 774 C C . GLN A 1 101 ? 14.480 16.262 17.450 1.00 30.31 181 GLN A C 1
ATOM 775 O O . GLN A 1 101 ? 14.542 16.547 18.660 1.00 27.05 181 GLN A O 1
ATOM 781 N N . HIS A 1 102 ? 14.068 17.102 16.495 1.00 25.60 182 HIS A N 1
ATOM 782 C CA . HIS A 1 102 ? 13.613 18.457 16.784 1.00 25.77 182 HIS A CA 1
ATOM 783 C C . HIS A 1 102 ? 12.395 18.746 15.907 1.00 26.89 182 HIS A C 1
ATOM 784 O O . HIS A 1 102 ? 12.481 19.481 14.939 1.00 25.58 182 HIS A O 1
ATOM 791 N N . PRO A 1 103 ? 11.240 18.147 16.263 1.00 29.47 183 PRO A N 1
ATOM 792 C CA . PRO A 1 103 ? 10.028 18.236 15.389 1.00 30.26 183 PRO A CA 1
ATOM 793 C C . PRO A 1 103 ? 9.503 19.633 15.110 1.00 29.28 183 PRO A C 1
ATOM 794 O O . PRO A 1 103 ? 8.871 19.837 14.072 1.00 31.55 183 PRO A O 1
ATOM 798 N N . ASP A 1 104 ? 9.791 20.579 15.995 1.00 27.25 184 ASP A N 1
ATOM 799 C CA . ASP A 1 104 ? 9.365 21.966 15.845 1.00 28.05 184 ASP A CA 1
ATOM 800 C C . ASP A 1 104 ? 10.423 22.910 15.261 1.00 25.78 184 ASP A C 1
ATOM 801 O O . ASP A 1 104 ? 10.220 24.107 15.259 1.00 23.97 184 ASP A O 1
ATOM 806 N N . TYR A 1 105 ? 11.545 22.379 14.793 1.00 25.49 185 TYR A N 1
ATOM 807 C CA . TYR A 1 105 ? 12.636 23.198 14.290 1.00 25.57 185 TYR A CA 1
ATOM 808 C C . TYR A 1 105 ? 12.232 24.206 13.238 1.00 25.22 185 TYR A C 1
ATOM 809 O O . TYR A 1 105 ? 12.606 25.355 13.353 1.00 24.33 185 TYR A O 1
ATOM 818 N N . ALA A 1 106 ? 11.404 23.777 12.286 1.00 25.13 186 ALA A N 1
ATOM 819 C CA . ALA A 1 106 ? 10.967 24.623 11.187 1.00 28.19 186 ALA A CA 1
ATOM 820 C C . ALA A 1 106 ? 9.966 25.715 11.600 1.00 26.25 186 ALA A C 1
ATOM 821 O O . ALA A 1 106 ? 9.720 26.638 10.824 1.00 26.90 186 ALA A O 1
ATOM 823 N N . GLU A 1 107 ? 9.425 25.633 12.806 1.00 27.73 187 GLU A N 1
ATOM 824 C CA . GLU A 1 107 ? 8.588 26.720 13.319 1.00 28.73 187 GLU A CA 1
ATOM 825 C C . GLU A 1 107 ? 9.396 27.963 13.689 1.00 26.99 187 GLU A C 1
ATOM 826 O O . GLU A 1 107 ? 8.847 29.096 13.688 1.00 27.19 187 GLU A O 1
ATOM 832 N N . TYR A 1 108 ? 10.692 27.764 13.980 1.00 24.79 188 TYR A N 1
ATOM 833 C CA . TYR A 1 108 ? 11.592 28.874 14.381 1.00 25.69 188 TYR A CA 1
ATOM 834 C C . TYR A 1 108 ? 12.651 29.225 13.346 1.00 22.67 188 TYR A C 1
ATOM 835 O O . TYR A 1 108 ? 12.998 30.387 13.163 1.00 22.28 188 TYR A O 1
ATOM 844 N N . ILE A 1 109 ? 13.110 28.193 12.664 1.00 21.36 189 ILE A N 1
ATOM 845 C CA . ILE A 1 109 ? 14.210 28.289 11.725 1.00 22.07 189 ILE A CA 1
ATOM 846 C C . ILE A 1 109 ? 13.747 28.256 10.259 1.00 22.56 189 ILE A C 1
ATOM 847 O O . ILE A 1 109 ? 13.456 27.199 9.691 1.00 23.54 189 ILE A O 1
ATOM 852 N N . PHE A 1 110 ? 13.677 29.421 9.657 1.00 21.23 190 PHE A N 1
ATOM 853 C CA . PHE A 1 110 ? 13.167 29.527 8.310 1.00 24.84 190 PHE A CA 1
ATOM 854 C C . PHE A 1 110 ? 14.276 29.320 7.268 1.00 24.97 190 PHE A C 1
ATOM 855 O O . PHE A 1 110 ? 13.948 29.048 6.146 1.00 25.28 190 PHE A O 1
ATOM 863 N N . HIS A 1 111 ? 15.557 29.402 7.632 1.00 22.63 191 HIS A N 1
ATOM 864 C CA . HIS A 1 111 ? 16.659 29.192 6.710 1.00 24.87 191 HIS A CA 1
ATOM 865 C C . HIS A 1 111 ? 17.723 28.287 7.297 1.00 22.65 191 HIS A C 1
ATOM 866 O O . HIS A 1 111 ? 18.750 28.750 7.746 1.00 22.43 191 HIS A O 1
ATOM 873 N N . PRO A 1 112 ? 17.476 27.008 7.308 1.00 23.85 192 PRO A N 1
ATOM 874 C CA . PRO A 1 112 ? 18.409 26.096 7.846 1.00 22.83 192 PRO A CA 1
ATOM 875 C C . PRO A 1 112 ? 19.755 26.187 7.181 1.00 22.19 192 PRO A C 1
ATOM 876 O O . PRO A 1 112 ? 19.825 26.431 6.006 1.00 22.30 192 PRO A O 1
ATOM 880 N N . MET A 1 113 ? 20.806 25.885 7.919 1.00 20.05 193 MET A N 1
ATOM 881 C CA . MET A 1 113 ? 22.146 25.748 7.307 1.00 21.07 193 MET A CA 1
ATOM 882 C C . MET A 1 113 ? 23.005 24.823 8.150 1.00 20.74 193 MET A C 1
ATOM 883 O O . MET A 1 113 ? 22.812 24.727 9.375 1.00 21.33 193 MET A O 1
ATOM 888 N N . ASP A 1 114 ? 23.958 24.163 7.497 1.00 21.67 194 ASP A N 1
ATOM 889 C CA . ASP A 1 114 ? 24.881 23.251 8.174 1.00 21.85 194 ASP A CA 1
ATOM 890 C C . ASP A 1 114 ? 26.149 23.134 7.354 1.00 21.40 194 ASP A C 1
ATOM 891 O O . ASP A 1 114 ? 26.185 23.567 6.213 1.00 23.07 194 ASP A O 1
ATOM 896 N N . LEU A 1 115 ? 27.191 22.537 7.914 1.00 20.58 195 LEU A N 1
ATOM 897 C CA . LEU A 1 115 ? 28.467 22.467 7.205 1.00 21.93 195 LEU A CA 1
ATOM 898 C C . LEU A 1 115 ? 28.463 21.656 5.878 1.00 22.31 195 LEU A C 1
ATOM 899 O O . LEU A 1 115 ? 29.188 21.989 4.941 1.00 21.11 195 LEU A O 1
ATOM 904 N N . CYS A 1 116 ? 27.683 20.580 5.823 1.00 22.19 196 CYS A N 1
ATOM 905 C CA . CYS A 1 116 ? 27.589 19.787 4.608 1.00 24.50 196 CYS A CA 1
ATOM 906 C C . CYS A 1 116 ? 26.901 20.570 3.491 1.00 24.01 196 CYS A C 1
ATOM 907 O O . CYS A 1 116 ? 27.394 20.572 2.374 1.00 25.39 196 CYS A O 1
ATOM 910 N N . THR A 1 117 ? 25.833 21.314 3.787 1.00 23.02 197 THR A N 1
ATOM 911 C CA . THR A 1 117 ? 25.183 22.166 2.826 1.00 22.47 197 THR A CA 1
ATOM 912 C C . THR A 1 117 ? 26.106 23.293 2.335 1.00 24.01 197 THR A C 1
ATOM 913 O O . THR A 1 117 ? 26.228 23.613 1.142 1.00 22.53 197 THR A O 1
ATOM 917 N N . LEU A 1 118 ? 26.829 23.868 3.254 1.00 21.79 198 LEU A N 1
ATOM 918 C CA . LEU A 1 118 ? 27.797 24.899 2.906 1.00 23.07 198 LEU A CA 1
ATOM 919 C C . LEU A 1 118 ? 28.899 24.394 1.961 1.00 22.37 198 LEU A C 1
ATOM 920 O O . LEU A 1 118 ? 29.268 25.031 0.974 1.00 23.06 198 LEU A O 1
ATOM 925 N N . GLU A 1 119 ? 29.385 23.202 2.246 1.00 24.03 199 GLU A N 1
ATOM 926 C CA . GLU A 1 119 ? 30.422 22.590 1.455 1.00 25.80 199 GLU A CA 1
ATOM 927 C C . GLU A 1 119 ? 29.859 22.292 0.069 1.00 25.39 199 GLU A C 1
ATOM 928 O O . GLU A 1 119 ? 30.525 22.545 -0.927 1.00 24.35 199 GLU A O 1
ATOM 934 N N . LYS A 1 120 ? 28.656 21.720 -0.010 1.00 23.80 200 LYS A N 1
ATOM 935 C CA . LYS A 1 120 ? 28.043 21.411 -1.323 1.00 25.03 200 LYS A CA 1
ATOM 936 C C . LYS A 1 120 ? 27.828 22.670 -2.127 1.00 25.72 200 LYS A C 1
ATOM 937 O O . LYS A 1 120 ? 28.188 22.721 -3.313 1.00 26.82 200 LYS A O 1
ATOM 939 N N . ASN A 1 121 ? 27.264 23.694 -1.508 1.00 24.40 201 ASN A N 1
ATOM 940 C CA . ASN A 1 121 ? 27.087 24.981 -2.145 1.00 23.10 201 ASN A CA 1
ATOM 941 C C . ASN A 1 121 ? 28.401 25.545 -2.740 1.00 23.12 201 ASN A C 1
ATOM 942 O O . ASN A 1 121 ? 28.409 26.072 -3.850 1.00 24.19 201 ASN A O 1
ATOM 947 N N . ALA A 1 122 ? 29.478 25.498 -1.955 1.00 21.66 202 ALA A N 1
ATOM 948 C CA . ALA A 1 122 ? 30.786 25.942 -2.416 1.00 21.60 202 ALA A CA 1
ATOM 949 C C . ALA A 1 122 ? 31.233 25.158 -3.620 1.00 24.02 202 ALA A C 1
ATOM 950 O O . ALA A 1 122 ? 31.715 25.773 -4.570 1.00 24.28 202 ALA A O 1
ATOM 952 N N . LYS A 1 123 ? 31.095 23.824 -3.593 1.00 24.63 203 LYS A N 1
ATOM 953 C CA A LYS A 1 123 ? 31.481 22.985 -4.731 0.50 27.78 203 LYS A CA 1
ATOM 954 C CA B LYS A 1 123 ? 31.467 22.975 -4.728 0.50 27.88 203 LYS A CA 1
ATOM 955 C C . LYS A 1 123 ? 30.698 23.337 -5.987 1.00 28.19 203 LYS A C 1
ATOM 956 O O . LYS A 1 123 ? 31.247 23.311 -7.088 1.00 29.06 203 LYS A O 1
ATOM 967 N N . LYS A 1 124 ? 29.443 23.722 -5.826 1.00 28.36 204 LYS A N 1
ATOM 968 C CA . LYS A 1 124 ? 28.598 24.137 -6.928 1.00 29.67 204 LYS A CA 1
ATOM 96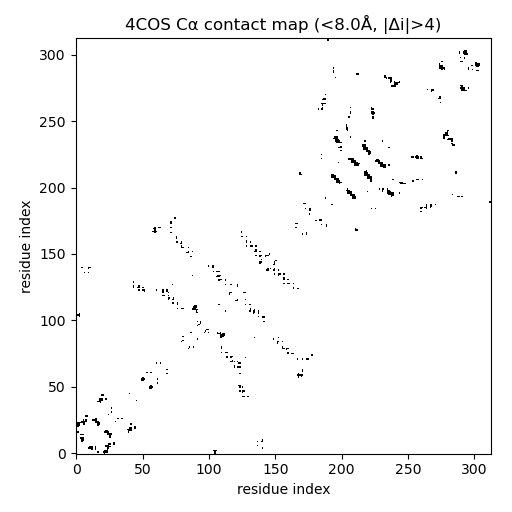9 C C . LYS A 1 124 ? 28.857 25.558 -7.424 1.00 29.18 204 LYS A C 1
ATOM 970 O O . LYS A 1 124 ? 28.151 26.040 -8.302 1.00 29.84 204 LYS A O 1
ATOM 974 N N . LYS A 1 125 ? 29.823 26.250 -6.826 1.00 27.92 205 LYS A N 1
ATOM 975 C CA . LYS A 1 125 ? 30.232 27.565 -7.270 1.00 28.30 205 LYS A CA 1
ATOM 976 C C . LYS A 1 125 ? 29.214 28.643 -7.027 1.00 28.77 205 LYS A C 1
ATOM 977 O O . LYS A 1 125 ? 29.143 29.632 -7.746 1.00 30.71 205 LYS A O 1
ATOM 983 N N . MET A 1 126 ? 28.454 28.467 -5.956 1.00 27.50 206 MET A N 1
ATOM 984 C CA . MET A 1 126 ? 27.448 29.444 -5.526 1.00 28.41 206 MET A CA 1
ATOM 985 C C . MET A 1 126 ? 27.981 30.704 -4.889 1.00 28.49 206 MET A C 1
ATOM 986 O O . MET A 1 126 ? 27.249 31.672 -4.805 1.00 28.75 206 MET A O 1
ATOM 991 N N . TYR A 1 127 ? 29.246 30.711 -4.429 1.00 25.98 207 TYR A N 1
ATOM 992 C CA . TYR A 1 127 ? 29.786 31.866 -3.732 1.00 26.76 207 TYR A CA 1
ATOM 993 C C . TYR A 1 127 ? 30.734 32.676 -4.592 1.00 26.07 207 TYR A C 1
ATOM 994 O O . TYR A 1 127 ? 31.761 32.199 -5.004 1.00 26.91 207 TYR A O 1
ATOM 1003 N N . GLY A 1 128 ? 30.395 33.946 -4.774 1.00 27.37 208 GLY A N 1
ATOM 1004 C CA . GLY A 1 128 ? 31.193 34.831 -5.601 1.00 27.39 208 GLY A CA 1
ATOM 1005 C C . GLY A 1 128 ? 32.302 35.588 -4.938 1.00 26.60 208 GLY A C 1
ATOM 1006 O O . GLY A 1 128 ? 33.098 36.281 -5.581 1.00 25.79 208 GLY A O 1
ATOM 1007 N N . CYS A 1 129 ? 32.382 35.446 -3.638 1.00 25.08 209 CYS A N 1
ATOM 1008 C CA . CYS A 1 129 ? 33.359 36.150 -2.823 1.00 23.04 209 CYS A CA 1
ATOM 1009 C C . CYS A 1 129 ? 33.380 35.511 -1.477 1.00 21.77 209 CYS A C 1
ATOM 1010 O O . CYS A 1 129 ? 32.451 34.781 -1.089 1.00 22.80 209 CYS A O 1
ATOM 1013 N N . THR A 1 130 ? 34.419 35.772 -0.726 1.00 20.80 210 THR A N 1
ATOM 1014 C CA . THR A 1 130 ? 34.518 35.287 0.650 1.00 21.91 210 THR A CA 1
ATOM 1015 C C . THR A 1 130 ? 33.391 35.791 1.574 1.00 22.76 210 THR A C 1
ATOM 1016 O O . THR A 1 130 ? 32.930 35.059 2.452 1.00 21.62 210 THR A O 1
ATOM 1020 N N . GLU A 1 131 ? 32.973 37.044 1.380 1.00 22.84 211 GLU A N 1
ATOM 1021 C CA . GLU A 1 131 ? 31.927 37.625 2.181 1.00 24.01 211 GLU A CA 1
ATOM 1022 C C . GLU A 1 131 ? 30.674 36.832 2.046 1.00 23.92 211 GLU A C 1
ATOM 1023 O O . GLU A 1 131 ? 29.952 36.661 3.043 1.00 24.09 211 GLU A O 1
ATOM 1029 N N . ALA A 1 132 ? 30.376 36.343 0.853 1.00 23.08 212 ALA A N 1
ATOM 1030 C CA . ALA A 1 132 ? 29.144 35.568 0.651 1.00 22.53 212 ALA A CA 1
ATOM 1031 C C . ALA A 1 132 ? 29.150 34.207 1.359 1.00 21.23 212 ALA A C 1
ATOM 1032 O O . ALA A 1 132 ? 28.124 33.738 1.849 1.00 20.59 212 ALA A O 1
ATOM 1034 N N . PHE A 1 133 ? 30.319 33.590 1.419 1.00 21.44 213 PHE A N 1
ATOM 1035 C CA . PHE A 1 133 ? 30.516 32.332 2.124 1.00 21.20 213 PHE A CA 1
ATOM 1036 C C . PHE A 1 133 ? 30.307 32.524 3.629 1.00 21.31 213 PHE A C 1
ATOM 1037 O O . PHE A 1 133 ? 29.578 31.755 4.272 1.00 20.97 213 PHE A O 1
ATOM 1045 N N . LEU A 1 134 ? 30.920 33.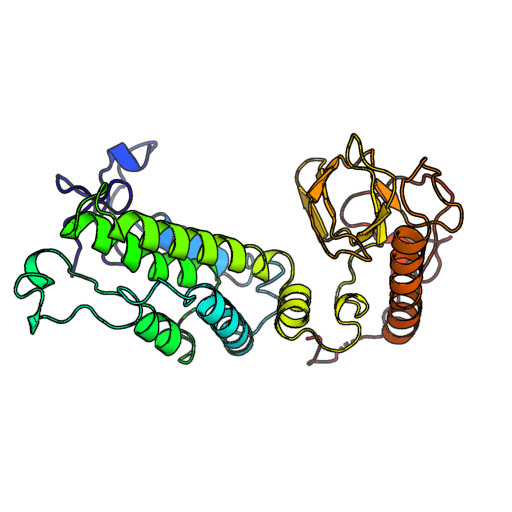569 4.189 1.00 20.77 214 LEU A N 1
ATOM 1046 C CA . LEU A 1 134 ? 30.785 33.853 5.622 1.00 20.16 214 LEU A CA 1
ATOM 1047 C C . LEU A 1 134 ? 29.366 34.207 5.953 1.00 20.39 214 LEU A C 1
ATOM 1048 O O . LEU A 1 134 ? 28.876 33.772 7.002 1.00 20.43 214 LEU A O 1
ATOM 1053 N N . ALA A 1 135 ? 28.721 35.026 5.127 1.00 20.99 215 ALA A N 1
ATOM 1054 C CA . ALA A 1 135 ? 27.316 35.434 5.376 1.00 21.26 215 ALA A CA 1
ATOM 1055 C C . ALA A 1 135 ? 26.390 34.238 5.453 1.00 20.54 215 ALA A C 1
ATOM 1056 O O . ALA A 1 135 ? 25.497 34.183 6.296 1.00 20.91 215 ALA A O 1
ATOM 1058 N N . ASP A 1 136 ? 26.623 33.237 4.604 1.00 21.37 216 ASP A N 1
ATOM 1059 C CA . ASP A 1 136 ? 25.847 31.991 4.637 1.00 21.96 216 ASP A CA 1
ATOM 1060 C C . ASP A 1 136 ? 26.200 31.132 5.836 1.00 20.15 216 ASP A C 1
ATOM 1061 O O . ASP A 1 136 ? 25.323 30.624 6.544 1.00 20.70 216 ASP A O 1
ATOM 1066 N N . ALA A 1 137 ? 27.490 30.976 6.126 1.00 17.85 217 ALA A N 1
ATOM 1067 C CA . ALA A 1 137 ? 27.866 30.185 7.291 1.00 18.43 217 ALA A CA 1
ATOM 1068 C C . ALA A 1 137 ? 27.216 30.763 8.588 1.00 19.57 217 ALA A C 1
ATOM 1069 O O . ALA A 1 137 ? 26.858 30.051 9.498 1.00 19.08 217 ALA A O 1
ATOM 1071 N N . LYS A 1 138 ? 27.109 32.083 8.668 1.00 19.55 218 LYS A N 1
ATOM 1072 C CA . LYS A 1 138 ? 26.506 32.714 9.830 1.00 18.86 218 LYS A CA 1
ATOM 1073 C C . LYS A 1 138 ? 25.076 32.303 10.119 1.00 19.50 218 LYS A C 1
ATOM 1074 O O . LYS A 1 138 ? 24.660 32.385 11.305 1.00 19.62 218 LYS A O 1
ATOM 1080 N N . TRP A 1 139 ? 24.337 31.789 9.134 1.00 19.20 219 TRP A N 1
ATOM 1081 C CA . TRP A 1 139 ? 23.055 31.185 9.456 1.00 18.88 219 TRP A CA 1
ATOM 1082 C C . TRP A 1 139 ? 23.187 30.063 10.539 1.00 20.16 219 TRP A C 1
ATOM 1083 O O . TRP A 1 139 ? 22.289 29.852 11.317 1.00 19.52 219 TRP A O 1
ATOM 1094 N N . ILE A 1 140 ? 24.279 29.318 10.542 1.00 19.67 220 ILE A N 1
ATOM 1095 C CA . ILE A 1 140 ? 24.452 28.224 11.509 1.00 19.04 220 ILE A CA 1
ATOM 1096 C C . ILE A 1 140 ? 24.393 28.757 12.948 1.00 17.98 220 ILE A C 1
ATOM 1097 O O . ILE A 1 140 ? 23.696 28.199 13.784 1.00 17.69 220 ILE A O 1
ATOM 1102 N N . LEU A 1 141 ? 25.093 29.879 13.209 1.00 19.12 221 LEU A N 1
ATOM 1103 C CA . LEU A 1 141 ? 25.140 30.494 14.526 1.00 19.29 221 LEU A CA 1
ATOM 1104 C C . LEU A 1 141 ? 23.782 31.194 14.890 1.00 20.19 221 LEU A C 1
ATOM 1105 O O . LEU A 1 141 ? 23.250 31.017 15.965 1.00 19.54 221 LEU A O 1
ATOM 1110 N N . HIS A 1 142 ? 23.227 31.934 13.945 1.00 18.36 222 HIS A N 1
ATOM 1111 C CA . HIS A 1 142 ? 21.916 32.602 14.146 1.00 19.42 222 HIS A CA 1
ATOM 1112 C C . HIS A 1 142 ? 20.900 31.535 14.532 1.00 20.02 222 HIS A C 1
ATOM 1113 O O . HIS A 1 142 ? 20.146 31.671 15.517 1.00 19.68 222 HIS A O 1
ATOM 1120 N N . ASN A 1 143 ? 20.868 30.462 13.762 1.00 19.40 223 ASN A N 1
ATOM 1121 C CA . ASN A 1 143 ? 19.846 29.438 13.985 1.00 19.56 223 ASN A CA 1
ATOM 1122 C C . ASN A 1 143 ? 20.035 28.755 15.322 1.00 19.22 223 ASN A C 1
ATOM 1123 O O . ASN A 1 143 ? 19.093 28.483 16.013 1.00 19.87 223 ASN A O 1
ATOM 1128 N N . CYS A 1 144 ? 21.292 28.492 15.684 1.00 19.29 224 CYS A N 1
ATOM 1129 C CA . CYS A 1 144 ? 21.643 27.902 16.964 1.00 19.73 224 CYS A CA 1
ATOM 1130 C C . CYS A 1 144 ? 21.194 28.766 18.111 1.00 19.19 224 CYS A C 1
ATOM 1131 O O . CYS A 1 144 ? 20.595 28.280 19.067 1.00 20.30 224 CYS A O 1
ATOM 1134 N N . ILE A 1 145 ? 21.384 30.076 18.007 1.00 19.43 225 ILE A N 1
ATOM 1135 C CA . ILE A 1 145 ? 21.009 30.952 19.090 1.00 20.02 225 ILE A CA 1
ATOM 1136 C C . ILE A 1 145 ? 19.504 31.038 19.221 1.00 20.34 225 ILE A C 1
ATOM 1137 O O . ILE A 1 145 ? 19.004 31.014 20.340 1.00 19.52 225 ILE A O 1
ATOM 1142 N N . ILE A 1 146 ? 18.813 31.178 18.094 1.00 19.54 226 ILE A N 1
ATOM 1143 C CA . ILE A 1 146 ? 17.348 31.203 18.111 1.00 20.21 226 ILE A CA 1
ATOM 1144 C C . ILE A 1 146 ? 16.789 29.967 18.788 1.00 20.61 226 ILE A C 1
ATOM 1145 O O . ILE A 1 146 ? 15.963 30.060 19.718 1.00 22.12 226 ILE A O 1
ATOM 1150 N N . TYR A 1 147 ? 17.220 28.797 18.325 1.00 20.79 227 TYR A N 1
ATOM 1151 C CA . TYR A 1 147 ? 16.559 27.565 18.735 1.00 21.10 227 TYR A CA 1
ATOM 1152 C C . TYR A 1 147 ? 17.014 27.054 20.098 1.00 22.66 227 TYR A C 1
ATOM 1153 O O . TYR A 1 147 ? 16.222 26.521 20.872 1.00 22.57 227 TYR A O 1
ATOM 1162 N N . ASN A 1 148 ? 18.301 27.101 20.344 1.00 20.08 228 ASN A N 1
ATOM 1163 C CA . ASN A 1 148 ? 18.863 26.560 21.575 1.00 22.70 228 ASN A CA 1
ATOM 1164 C C . ASN A 1 148 ? 19.080 27.577 22.663 1.00 23.55 228 ASN A C 1
ATOM 1165 O O . ASN A 1 148 ? 19.196 27.227 23.843 1.00 25.21 228 ASN A O 1
ATOM 1170 N N . GLY A 1 149 ? 19.156 28.843 22.308 1.00 23.17 229 GLY A N 1
ATOM 1171 C CA . GLY A 1 149 ? 19.449 29.918 23.248 1.00 24.26 229 GLY A CA 1
ATOM 1172 C C . GLY A 1 149 ? 20.907 30.365 23.233 1.00 25.08 229 GLY A C 1
ATOM 1173 O O . GLY A 1 149 ? 21.800 29.583 22.957 1.00 24.33 229 GLY A O 1
ATOM 1174 N N . GLY A 1 150 ? 21.147 31.633 23.524 1.00 24.28 230 GLY A N 1
ATOM 1175 C CA . GLY A 1 150 ? 22.483 32.178 23.469 1.00 27.36 230 GLY A CA 1
ATOM 1176 C C . GLY A 1 150 ? 23.483 31.610 24.487 1.00 26.90 230 GLY A C 1
ATOM 1177 O O . GLY A 1 150 ? 24.727 31.708 24.284 1.00 25.04 230 GLY A O 1
ATOM 1178 N N . ASN A 1 151 ? 22.981 31.058 25.577 1.00 27.09 231 ASN A N 1
ATOM 1179 C CA . ASN A 1 151 ? 23.857 30.470 26.578 1.00 32.65 231 ASN A CA 1
ATOM 1180 C C . ASN A 1 151 ? 23.925 28.965 26.492 1.00 29.87 231 ASN A C 1
ATOM 118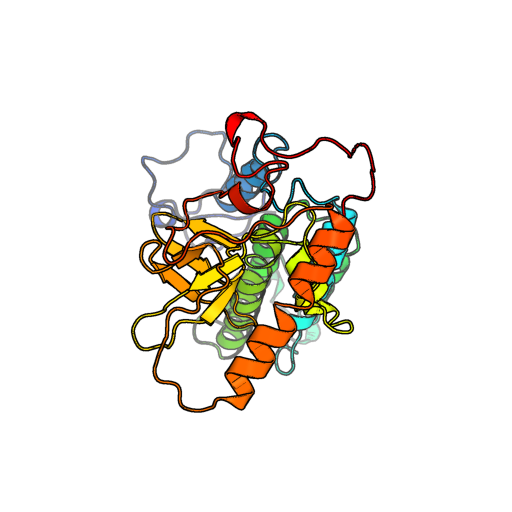1 O O . ASN A 1 151 ? 24.540 28.348 27.366 1.00 29.73 231 ASN A O 1
ATOM 1186 N N . HIS A 1 152 ? 23.350 28.375 25.463 1.00 25.65 232 HIS A N 1
ATOM 1187 C CA . HIS A 1 152 ? 23.403 26.897 25.291 1.00 23.60 232 HIS A CA 1
ATOM 1188 C C . HIS A 1 152 ? 24.846 26.472 24.910 1.00 23.58 232 HIS A C 1
ATOM 1189 O O . HIS A 1 152 ? 25.541 27.183 24.178 1.00 24.73 232 HIS A O 1
ATOM 1196 N N . LYS A 1 153 ? 25.269 25.270 25.303 1.00 22.98 233 LYS A N 1
ATOM 1197 C CA . LYS A 1 153 ? 26.619 24.838 24.984 1.00 22.38 233 LYS A CA 1
ATOM 1198 C C . LYS A 1 153 ? 26.864 24.734 23.447 1.00 22.65 233 LYS A C 1
ATOM 1199 O O . LYS A 1 153 ? 27.965 24.996 22.945 1.00 23.02 233 LYS A O 1
ATOM 1205 N N . LEU A 1 154 ? 25.811 24.417 22.687 1.00 21.47 234 LEU A N 1
ATOM 1206 C CA . LEU A 1 154 ? 25.928 24.348 21.275 1.00 21.51 234 LEU A CA 1
ATOM 1207 C C . LEU A 1 154 ? 26.331 25.721 20.693 1.00 19.97 234 LEU A C 1
ATOM 1208 O O . LEU A 1 154 ? 27.025 25.776 19.717 1.00 19.99 234 LEU A O 1
ATOM 1213 N N . THR A 1 155 ? 25.857 26.806 21.288 1.00 18.31 235 THR A N 1
ATOM 1214 C CA . THR A 1 155 ? 26.173 28.123 20.806 1.00 18.21 235 THR A CA 1
ATOM 1215 C C . THR A 1 155 ? 27.661 28.395 20.896 1.00 19.87 235 THR A C 1
ATOM 1216 O O . THR A 1 155 ? 28.194 29.062 20.010 1.00 20.39 235 THR A O 1
ATOM 1220 N N . GLN A 1 156 ? 28.307 27.889 21.942 1.00 20.57 236 GLN A N 1
ATOM 1221 C CA . GLN A 1 156 ? 29.772 27.995 22.035 1.00 21.51 236 GLN A CA 1
ATOM 1222 C C . GLN A 1 156 ? 30.443 27.386 20.767 1.00 20.30 236 GLN A C 1
ATOM 1223 O O . GLN A 1 156 ? 31.367 27.952 20.192 1.00 19.79 236 GLN A O 1
ATOM 1229 N N . ILE A 1 157 ? 30.017 26.178 20.433 1.00 19.56 237 ILE A N 1
ATOM 1230 C CA . ILE A 1 157 ? 30.566 25.490 19.295 1.00 21.30 237 ILE A CA 1
ATOM 1231 C C . ILE A 1 157 ? 30.320 26.304 17.992 1.00 19.99 237 ILE A C 1
ATOM 1232 O O . ILE A 1 157 ? 31.221 26.502 17.162 1.00 17.45 237 ILE A O 1
ATOM 1237 N N . ALA A 1 158 ? 29.076 26.748 17.771 1.00 19.20 238 ALA A N 1
ATOM 1238 C CA . ALA A 1 158 ? 28.733 27.431 16.558 1.00 18.53 238 ALA A CA 1
ATOM 1239 C C . ALA A 1 158 ? 29.507 28.736 16.479 1.00 18.85 238 ALA A C 1
ATOM 1240 O O . ALA A 1 158 ? 29.989 29.109 15.404 1.00 18.98 238 ALA A O 1
ATOM 1242 N N . LYS A 1 159 ? 29.737 29.370 17.623 1.00 19.18 239 LYS A N 1
ATOM 1243 C CA . LYS A 1 159 ? 30.557 30.594 17.626 1.00 21.22 239 LYS A CA 1
ATOM 1244 C C . LYS A 1 159 ? 32.011 30.344 17.171 1.00 19.30 239 LYS A C 1
ATOM 1245 O O . LYS A 1 159 ? 32.574 31.127 16.398 1.00 20.77 239 LYS A O 1
ATOM 1251 N N . VAL A 1 160 ? 32.587 29.259 1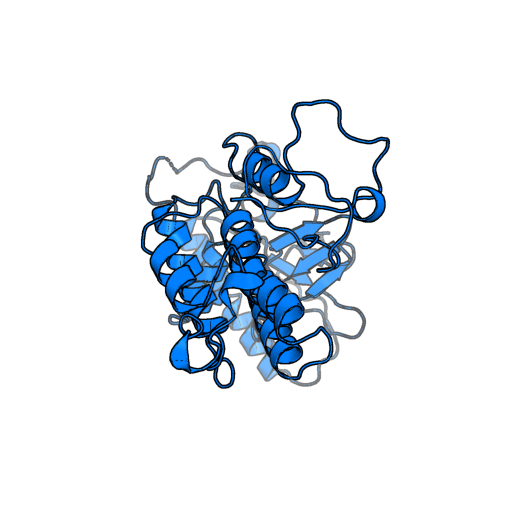7.639 1.00 20.01 240 VAL A N 1
ATOM 1252 C CA . VAL A 1 160 ? 33.960 28.873 17.256 1.00 19.05 240 VAL A CA 1
ATOM 1253 C C . VAL A 1 160 ? 34.002 28.555 15.730 1.00 19.16 240 VAL A C 1
ATOM 1254 O O . VAL A 1 160 ? 34.921 28.985 15.056 1.00 20.74 240 VAL A O 1
ATOM 1258 N N . VAL A 1 161 ? 32.982 27.844 15.225 1.00 17.93 241 VAL A N 1
ATOM 1259 C CA . VAL A 1 161 ? 32.883 27.563 13.797 1.00 20.24 241 VAL A CA 1
ATOM 1260 C C . VAL A 1 161 ? 32.914 28.869 12.992 1.00 18.76 241 VAL A C 1
ATOM 1261 O O . VAL A 1 161 ? 33.642 28.988 12.031 1.00 17.78 241 VAL A O 1
ATOM 1265 N N . ILE A 1 162 ? 32.141 29.865 13.420 1.00 19.56 242 ILE A N 1
ATOM 1266 C CA . ILE A 1 162 ? 32.174 31.157 12.753 1.00 20.53 242 ILE A CA 1
ATOM 1267 C C . ILE A 1 162 ? 33.491 31.928 12.893 1.00 21.54 242 ILE A C 1
ATOM 1268 O O . ILE A 1 162 ? 33.949 32.555 11.893 1.00 21.12 242 ILE A O 1
ATOM 1273 N N . LYS A 1 163 ? 34.111 31.887 14.065 1.00 21.66 243 LYS A N 1
ATOM 1274 C CA . LYS A 1 163 ? 35.389 32.518 14.245 1.00 22.69 243 LYS A CA 1
ATOM 1275 C C . LYS A 1 163 ? 36.425 31.859 13.357 1.00 21.22 243 LYS A C 1
ATOM 1276 O O . LYS A 1 163 ? 37.260 32.537 12.791 1.00 22.18 243 LYS A O 1
ATOM 1279 N N . ILE A 1 164 ? 36.403 30.541 13.227 1.00 19.72 244 ILE A N 1
ATOM 1280 C CA . ILE A 1 164 ? 37.230 29.872 12.261 1.00 19.18 244 ILE A CA 1
ATOM 1281 C C . ILE A 1 164 ? 36.976 30.323 10.799 1.00 18.35 244 ILE A C 1
ATOM 1282 O O . ILE A 1 164 ? 37.931 30.658 10.078 1.00 19.41 244 ILE A O 1
ATOM 1287 N N . CYS A 1 165 ? 35.720 30.390 10.382 1.00 17.82 245 CYS A N 1
ATOM 1288 C CA . CYS A 1 165 ? 35.375 30.849 9.074 1.00 18.24 245 CYS A CA 1
ATOM 1289 C C . CYS A 1 165 ? 35.940 32.266 8.838 1.00 19.08 245 CYS A C 1
ATOM 1290 O O . CYS A 1 165 ? 36.512 32.516 7.773 1.00 19.74 245 CYS A O 1
ATOM 1293 N N . GLU A 1 166 ? 35.754 33.143 9.799 1.00 20.96 246 GLU A N 1
ATOM 1294 C CA . GLU A 1 166 ? 36.169 34.540 9.662 1.00 23.48 246 GLU A CA 1
ATOM 1295 C C . GLU A 1 166 ? 37.685 34.580 9.486 1.00 23.74 246 GLU A C 1
ATOM 1296 O O . GLU A 1 166 ? 38.184 35.286 8.636 1.00 24.70 246 GLU A O 1
ATOM 1302 N N . HIS A 1 167 ? 38.391 33.810 10.301 1.00 24.49 247 HIS A N 1
ATOM 1303 C CA . HIS A 1 167 ? 39.845 33.696 10.172 1.00 25.35 247 HIS A CA 1
ATOM 1304 C C . HIS A 1 167 ? 40.261 33.226 8.772 1.00 23.64 247 HIS A C 1
ATOM 1305 O O . HIS A 1 167 ? 41.185 33.811 8.131 1.00 21.39 247 HIS A O 1
ATOM 1312 N N . GLU A 1 168 ? 39.640 32.157 8.293 1.00 21.72 248 GLU A N 1
ATOM 1313 C CA . GLU A 1 168 ? 40.033 31.606 7.018 1.00 22.83 248 GLU A CA 1
ATOM 1314 C C . GLU A 1 168 ? 39.690 32.594 5.898 1.00 21.02 248 GLU A C 1
ATOM 1315 O O . GLU A 1 168 ? 40.507 32.796 4.979 1.00 21.82 248 GLU A O 1
ATOM 1321 N N . MET A 1 169 ? 38.514 33.226 5.967 1.00 19.98 249 MET A N 1
ATOM 1322 C CA . MET A 1 169 ? 38.195 34.225 4.930 1.00 21.48 249 MET A CA 1
ATOM 1323 C C . MET A 1 169 ? 39.197 35.361 4.909 1.00 22.06 249 MET A C 1
ATOM 1324 O O . MET A 1 169 ? 39.552 35.839 3.834 1.00 22.78 249 MET A O 1
ATOM 1329 N N A ASN A 1 170 ? 39.650 35.801 6.080 0.52 22.45 250 ASN A N 1
ATOM 1330 N N B ASN A 1 170 ? 39.639 35.797 6.075 0.48 22.18 250 ASN A N 1
ATOM 1331 C CA A ASN A 1 170 ? 40.585 36.922 6.155 0.52 2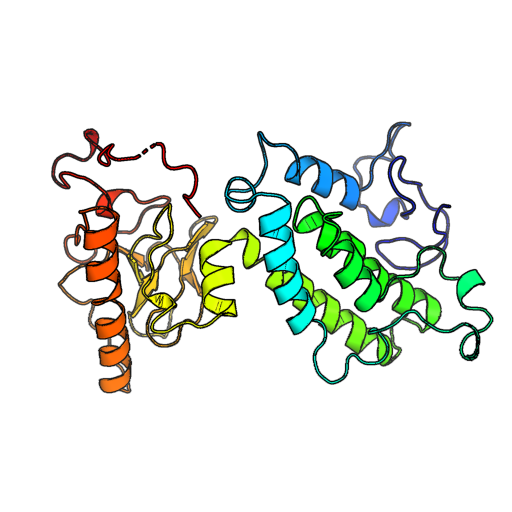4.32 250 ASN A CA 1
ATOM 1332 C CA B ASN A 1 170 ? 40.530 36.929 6.145 0.48 23.53 250 ASN A CA 1
ATOM 1333 C C A ASN A 1 170 ? 41.866 36.510 5.496 0.52 23.98 250 ASN A C 1
ATOM 1334 C C B ASN A 1 170 ? 41.880 36.533 5.561 0.48 23.59 250 ASN A C 1
ATOM 1335 O O A ASN A 1 170 ? 42.445 37.276 4.778 0.52 25.43 250 ASN A O 1
ATOM 1336 O O B ASN A 1 170 ? 42.525 37.347 4.961 0.48 24.82 250 ASN A O 1
ATOM 1345 N N . GLU A 1 171 ? 42.305 35.283 5.740 1.00 23.58 251 GLU A N 1
ATOM 1346 C CA . GLU A 1 171 ? 43.564 34.788 5.128 1.00 26.09 251 GLU A CA 1
ATOM 1347 C C . GLU A 1 171 ? 43.504 34.689 3.612 1.00 23.77 251 GLU A C 1
ATOM 1348 O O . GLU A 1 171 ? 44.509 34.970 2.956 1.00 22.37 251 GLU A O 1
ATOM 1354 N N . ILE A 1 172 ? 42.358 34.263 3.067 1.00 20.56 252 ILE A N 1
ATOM 1355 C CA . ILE A 1 172 ? 42.151 34.196 1.642 1.00 21.29 252 ILE A CA 1
ATOM 1356 C C . ILE A 1 172 ? 42.321 35.618 1.103 1.00 22.22 252 ILE A C 1
ATOM 1357 O O . ILE A 1 172 ? 43.031 35.826 0.100 1.00 23.40 252 ILE A O 1
ATOM 1362 N N . GLU A 1 173 ? 41.700 36.574 1.780 1.00 22.95 253 GLU A N 1
ATOM 1363 C CA . GLU A 1 173 ? 41.698 37.956 1.317 1.00 25.62 253 GLU A CA 1
ATOM 1364 C C . GLU A 1 173 ? 43.081 38.584 1.401 1.00 26.44 253 GLU A C 1
ATOM 1365 O O . GLU A 1 173 ? 43.423 39.426 0.537 1.00 28.79 253 GLU A O 1
ATOM 1371 N N . VAL A 1 174 ? 43.874 38.224 2.394 1.00 25.71 254 VAL A N 1
ATOM 1372 C CA . VAL A 1 174 ? 45.234 38.812 2.468 1.00 27.06 254 VAL A CA 1
ATOM 1373 C C . VAL A 1 174 ? 46.050 38.402 1.238 1.00 27.04 254 VAL A C 1
ATOM 1374 O O . VAL A 1 174 ? 46.707 39.275 0.599 1.00 25.68 254 VAL A O 1
ATOM 1378 N N . CYS A 1 175 ? 46.028 37.096 0.922 1.00 23.62 255 CYS A N 1
ATOM 1379 C CA . CYS A 1 175 ? 46.714 36.540 -0.258 1.00 22.91 255 CYS A CA 1
ATOM 1380 C C . CYS A 1 175 ? 46.255 35.084 -0.542 1.00 23.07 255 CYS A C 1
ATOM 1381 O O . CYS A 1 175 ? 46.629 34.137 0.168 1.00 22.71 255 CYS A O 1
ATOM 1384 N N . PRO A 1 176 ? 45.424 34.914 -1.584 1.00 21.52 256 PRO A N 1
ATOM 1385 C CA . PRO A 1 176 ? 44.975 33.584 -1.949 1.00 22.82 256 PRO A CA 1
ATOM 1386 C C . PRO A 1 176 ? 46.059 32.636 -2.336 1.00 22.85 256 PRO A C 1
ATOM 1387 O O . PRO A 1 176 ? 45.935 31.449 -2.047 1.00 23.10 256 PRO A O 1
ATOM 1391 N N . GLU A 1 177 ? 47.143 33.132 -2.918 1.00 22.14 257 GLU A N 1
ATOM 1392 C CA . GLU A 1 177 ? 48.272 32.243 -3.229 1.00 23.72 257 GLU A CA 1
ATOM 1393 C C . GLU A 1 177 ? 49.014 31.698 -2.001 1.00 21.77 257 GLU A C 1
ATOM 1394 O O . GLU A 1 177 ? 49.252 30.491 -1.882 1.00 22.87 257 GLU A O 1
ATOM 1400 N N . CYS A 1 178 ? 49.273 32.577 -1.048 1.00 22.22 258 CYS A N 1
ATOM 1401 C CA . CYS A 1 178 ? 49.800 32.203 0.272 1.00 23.26 258 CYS A CA 1
ATOM 1402 C C . CYS A 1 178 ? 48.883 31.222 0.933 1.00 23.48 258 CYS A C 1
ATOM 1403 O O . CYS A 1 178 ? 49.341 30.209 1.456 1.00 23.53 258 CYS A O 1
ATOM 1406 N N . TYR A 1 179 ? 47.583 31.518 0.922 1.00 23.10 259 TYR A N 1
ATOM 1407 C CA . TYR A 1 179 ? 46.651 30.637 1.585 1.00 23.23 259 TYR A CA 1
ATOM 1408 C C . TYR A 1 179 ? 46.684 29.221 0.993 1.00 23.02 259 TYR A C 1
ATOM 1409 O O . TYR A 1 179 ? 46.776 28.216 1.733 1.00 26.35 259 TYR A O 1
ATOM 1418 N N . LEU A 1 180 ? 46.599 29.115 -0.323 1.00 22.98 260 LEU A N 1
ATOM 1419 C CA . LEU A 1 180 ? 46.639 27.777 -0.949 1.00 25.47 260 LEU A CA 1
ATOM 1420 C C . LEU A 1 180 ? 47.962 27.077 -0.594 1.00 27.87 260 LEU A C 1
ATOM 1421 O O . LEU A 1 180 ? 47.969 25.898 -0.288 1.00 29.54 260 LEU A O 1
ATOM 1426 N N . ALA A 1 181 ? 49.088 27.788 -0.668 1.00 27.00 261 ALA A N 1
ATOM 1427 C CA . ALA A 1 181 ? 50.378 27.160 -0.341 1.00 28.00 261 ALA A CA 1
ATOM 1428 C C . ALA A 1 181 ? 50.410 26.641 1.115 1.00 29.19 261 ALA A C 1
ATOM 1429 O O . ALA A 1 181 ? 50.870 25.514 1.379 1.00 30.41 261 ALA A O 1
ATOM 1431 N N . ALA A 1 182 ? 49.849 27.406 2.044 1.00 27.11 262 ALA A N 1
ATOM 1432 C CA . ALA A 1 182 ? 49.882 27.019 3.427 1.00 29.66 262 ALA A CA 1
ATOM 1433 C C . ALA A 1 182 ? 48.965 25.851 3.662 1.00 32.96 262 ALA A C 1
ATOM 1434 O O . ALA A 1 182 ? 49.227 25.083 4.579 1.00 34.25 262 ALA A O 1
ATOM 1436 N N . CYS A 1 183 ? 47.866 25.786 2.908 1.00 32.58 263 CYS A N 1
ATOM 1437 C CA . CYS A 1 183 ? 46.926 24.667 3.007 1.00 35.06 263 CYS A CA 1
ATOM 1438 C C . CYS A 1 183 ? 47.501 23.333 2.555 1.00 35.79 263 CYS A C 1
ATOM 1439 O O . CYS A 1 183 ? 47.252 22.313 3.178 1.00 39.29 263 CYS A O 1
ATOM 1442 N N . GLN A 1 184 ? 48.277 23.350 1.492 1.00 36.79 264 GLN A N 1
ATOM 1443 C CA . GLN A 1 184 ? 48.794 22.134 0.876 1.00 41.09 264 GLN A CA 1
ATOM 1444 C C . GLN A 1 184 ? 50.168 21.752 1.365 1.00 44.33 264 GLN A C 1
ATOM 1445 O O . GLN A 1 184 ? 50.590 20.625 1.122 1.00 45.00 264 GLN A O 1
ATOM 1451 N N . LYS A 1 185 ? 50.858 22.680 2.032 1.00 43.98 265 LYS A N 1
ATOM 1452 C CA . LYS A 1 185 ? 52.119 22.388 2.693 1.00 49.69 265 LYS A CA 1
ATOM 1453 C C . LYS A 1 185 ? 53.089 21.593 1.828 1.00 44.65 265 LYS A C 1
ATOM 1454 O O . LYS A 1 185 ? 53.692 20.666 2.288 1.00 44.71 265 LYS A O 1
ATOM 1460 N N . ARG A 1 186 ? 53.241 21.943 0.574 1.00 48.31 266 ARG A N 1
ATOM 1461 C CA . ARG A 1 186 ? 54.221 21.262 -0.238 1.00 47.29 266 ARG A CA 1
ATOM 1462 C C . ARG A 1 186 ? 55.595 21.610 0.290 1.00 49.03 266 ARG A C 1
ATOM 1463 O O . ARG A 1 186 ? 55.774 22.582 1.019 1.00 41.10 266 ARG A O 1
ATOM 1471 N N . ASP A 1 187 ? 56.542 20.740 -0.013 1.00 49.14 267 ASP A N 1
ATOM 1472 C CA . ASP A 1 187 ? 57.977 21.005 0.146 1.00 52.19 267 ASP A CA 1
ATOM 1473 C C . ASP A 1 187 ? 58.369 22.509 0.083 1.00 40.73 267 ASP A C 1
ATOM 1474 O O . ASP A 1 187 ? 58.250 23.102 -0.958 1.00 43.85 267 ASP A O 1
ATOM 1479 N N . ASN A 1 188 ? 58.817 23.115 1.181 1.00 40.91 268 ASN A N 1
ATOM 1480 C CA . ASN A 1 188 ? 59.309 24.523 1.186 1.00 37.37 268 ASN A CA 1
ATOM 1481 C C . ASN A 1 188 ? 58.258 25.494 0.669 1.00 34.31 268 ASN A C 1
ATOM 1482 O O . ASN A 1 188 ? 58.578 26.404 -0.086 1.00 32.67 268 ASN A O 1
ATOM 1487 N N . TRP A 1 189 ? 56.992 25.228 0.994 1.00 32.02 269 TRP A N 1
ATOM 1488 C CA . TRP A 1 189 ? 55.890 26.058 0.498 1.00 30.32 269 TRP A CA 1
ATOM 1489 C C . TRP A 1 189 ? 56.075 27.556 0.786 1.00 28.86 269 TRP A C 1
ATOM 1490 O O . TRP A 1 189 ? 55.612 28.389 0.011 1.00 28.91 269 TRP A O 1
ATOM 1501 N N . PHE A 1 190 ? 56.762 27.903 1.880 1.00 28.02 270 PHE A N 1
ATOM 1502 C CA . PHE A 1 190 ? 56.900 29.306 2.261 1.00 27.75 270 PHE A CA 1
ATOM 1503 C C . PHE A 1 190 ? 57.897 30.006 1.362 1.00 28.52 270 PHE A C 1
ATOM 1504 O O . PHE A 1 190 ? 57.959 31.225 1.326 1.00 28.15 270 PHE A O 1
ATOM 1512 N N . CYS A 1 191 ? 58.705 29.230 0.649 1.00 29.72 271 CYS A N 1
ATOM 1513 C CA . CYS A 1 191 ? 59.749 29.827 -0.211 1.00 29.12 271 CYS A CA 1
ATOM 1514 C C . CYS A 1 191 ? 59.271 30.112 -1.648 1.00 28.64 271 CYS A C 1
ATOM 1515 O O . CYS A 1 191 ? 60.088 30.499 -2.488 1.00 30.35 271 CYS A O 1
ATOM 1518 N N . GLU A 1 192 ? 57.998 29.853 -1.946 1.00 29.80 272 GLU A N 1
ATOM 1519 C CA . GLU A 1 192 ? 57.456 30.130 -3.278 1.00 31.34 272 GLU A CA 1
ATOM 1520 C C . GLU A 1 192 ? 57.028 31.588 -3.308 1.00 28.64 272 GLU A C 1
ATOM 1521 O O . GLU A 1 192 ? 56.178 32.018 -2.509 1.00 26.87 272 GLU A O 1
ATOM 1524 N N . PRO A 1 193 ? 57.555 32.346 -4.260 1.00 31.06 273 PRO A N 1
ATOM 1525 C CA . PRO A 1 193 ? 57.078 33.736 -4.434 1.00 29.87 273 PRO A CA 1
ATOM 1526 C C . PRO A 1 193 ? 55.674 33.760 -5.015 1.00 28.42 273 PRO A C 1
ATOM 1527 O O . PRO A 1 193 ? 55.354 32.903 -5.818 1.00 29.11 273 PRO A O 1
ATOM 1531 N N . CYS A 1 194 ? 54.855 34.728 -4.604 1.00 27.59 274 CYS A N 1
ATOM 1532 C CA . CYS A 1 194 ? 53.547 34.977 -5.200 1.00 26.70 274 CYS A CA 1
ATOM 1533 C C . CYS A 1 194 ? 53.680 35.832 -6.486 1.00 28.70 274 CYS A C 1
ATOM 1534 O O . CYS A 1 194 ? 54.729 36.456 -6.756 1.00 27.21 274 CYS A O 1
ATOM 1537 N N A SER A 1 195 ? 52.618 35.851 -7.293 0.44 28.58 275 SER A N 1
ATOM 1538 N N B SER A 1 195 ? 52.611 35.836 -7.275 0.56 28.93 275 SER A N 1
ATOM 1539 C CA A SER A 1 195 ? 52.622 36.575 -8.585 0.44 28.68 275 SER A CA 1
ATOM 1540 C CA B SER A 1 195 ? 52.563 36.571 -8.552 0.56 29.43 275 SER A CA 1
ATOM 1541 C C A SER A 1 195 ? 52.871 38.071 -8.447 0.44 29.41 275 SER A C 1
ATOM 1542 C C B SER A 1 195 ? 52.885 38.046 -8.423 0.56 29.99 275 SER A C 1
ATOM 1543 O O A SER A 1 195 ? 53.445 38.680 -9.347 0.44 29.48 275 SER A O 1
ATOM 1544 O O B SER A 1 195 ? 53.537 38.612 -9.299 0.56 30.40 275 SER A O 1
ATOM 1549 N N . ASN A 1 196 ? 52.417 38.682 -7.359 1.00 28.53 276 ASN A N 1
ATOM 1550 C CA . ASN A 1 196 ? 52.884 40.036 -7.038 1.00 29.86 276 ASN A CA 1
ATOM 1551 C C . ASN A 1 196 ? 53.652 39.822 -5.720 1.00 28.91 276 ASN A C 1
ATOM 1552 O O . ASN A 1 196 ? 53.049 39.701 -4.658 1.00 28.63 276 ASN A O 1
ATOM 1557 N N . PRO A 1 197 ? 54.957 39.672 -5.788 1.00 28.06 277 PRO A N 1
ATOM 1558 C CA . PRO A 1 197 ? 55.671 39.119 -4.618 1.00 26.38 277 PRO A CA 1
ATOM 1559 C C . PRO A 1 197 ? 55.706 40.058 -3.447 1.00 23.56 277 PRO A C 1
ATOM 1560 O O . PRO A 1 197 ? 55.807 41.295 -3.624 1.00 24.61 277 PRO A O 1
ATOM 1564 N N . HIS A 1 198 ? 55.658 39.498 -2.247 1.00 20.17 278 HIS A N 1
ATOM 1565 C CA . HIS A 1 198 ? 55.570 40.290 -1.028 1.00 20.78 278 HIS A CA 1
ATOM 1566 C C . HIS A 1 198 ? 56.973 40.802 -0.681 1.00 20.79 278 HIS A C 1
ATOM 1567 O O . HIS A 1 198 ? 57.880 40.009 -0.626 1.00 21.04 278 HIS A O 1
ATOM 1574 N N . PRO A 1 199 ? 57.161 42.121 -0.535 1.00 18.77 279 PRO A N 1
ATOM 1575 C CA . PRO A 1 199 ? 58.522 42.525 -0.119 1.00 18.30 279 PRO A CA 1
ATOM 1576 C C . PRO A 1 199 ? 59.089 41.917 1.135 1.00 19.36 279 PRO A C 1
ATOM 1577 O O . PRO A 1 199 ? 58.357 41.709 2.132 1.00 20.67 279 PRO A O 1
ATOM 1581 N N . LEU A 1 200 ? 60.388 41.583 1.089 1.00 19.03 280 LEU A N 1
ATOM 1582 C CA . LEU A 1 200 ? 61.073 41.003 2.211 1.00 20.88 280 LEU A CA 1
ATOM 1583 C C . LEU A 1 200 ? 61.591 42.095 3.120 1.00 19.58 280 LEU A C 1
ATOM 1584 O O . LEU A 1 200 ? 62.165 43.124 2.682 1.00 19.91 280 LEU A O 1
ATOM 1589 N N . VAL A 1 201 ? 61.354 41.907 4.397 1.00 20.10 281 VAL A N 1
ATOM 1590 C CA . VAL A 1 201 ? 61.744 42.944 5.392 1.00 19.78 281 VAL A CA 1
ATOM 1591 C C . VAL A 1 201 ? 62.397 42.326 6.598 1.00 20.63 281 VAL A C 1
ATOM 1592 O O . VAL A 1 201 ? 62.241 41.136 6.866 1.00 18.65 281 VAL A O 1
ATOM 1596 N N . TRP A 1 202 ? 63.192 43.142 7.274 1.00 20.34 282 TRP A N 1
ATOM 1597 C CA . TRP A 1 202 ? 63.548 42.885 8.645 1.00 21.59 282 TRP A CA 1
ATOM 1598 C C . TRP A 1 202 ? 62.434 43.506 9.495 1.00 21.57 282 TRP A C 1
ATOM 1599 O O . TRP A 1 202 ? 62.159 44.732 9.393 1.00 21.71 282 TRP A O 1
ATOM 1610 N N . ALA A 1 203 ? 61.806 42.689 10.312 1.00 20.79 283 ALA A N 1
ATOM 1611 C CA . ALA A 1 203 ? 60.687 43.196 11.113 1.00 22.66 283 ALA A CA 1
ATOM 1612 C C . ALA A 1 203 ? 60.938 42.962 12.602 1.00 23.13 283 ALA A C 1
ATOM 1613 O O . ALA A 1 203 ? 61.220 41.816 13.045 1.00 22.64 283 ALA A O 1
ATOM 1615 N N . LYS A 1 204 ? 60.825 44.045 13.357 1.00 24.78 284 LYS A N 1
ATOM 1616 C CA . LYS A 1 204 ? 60.978 43.982 14.837 1.00 25.90 284 LYS A CA 1
ATOM 1617 C C . LYS A 1 204 ? 59.703 44.292 15.579 1.00 26.24 284 LYS A C 1
ATOM 1618 O O . LYS A 1 204 ? 59.284 45.444 15.654 1.00 27.37 284 LYS A O 1
ATOM 1624 N N . LEU A 1 205 ? 59.090 43.241 16.091 1.00 27.52 285 LEU A N 1
ATOM 1625 C CA . LEU A 1 205 ? 58.038 43.388 17.087 1.00 32.31 285 LEU A CA 1
ATOM 1626 C C . LEU A 1 205 ? 58.658 43.804 18.450 1.00 33.57 285 LEU A C 1
ATOM 1627 O O . LEU A 1 205 ? 59.703 43.273 18.865 1.00 27.47 285 LEU A O 1
ATOM 1632 N N . LYS A 1 206 ? 58.046 44.764 19.139 1.00 33.93 286 LYS A N 1
ATOM 1633 C CA . LYS A 1 206 ? 58.605 45.191 20.429 1.00 35.50 286 LYS A CA 1
ATOM 1634 C C . LYS A 1 206 ? 58.765 43.976 21.328 1.00 31.12 286 LYS A C 1
ATOM 1635 O O . LYS A 1 206 ? 57.849 43.141 21.482 1.00 30.75 286 LYS A O 1
ATOM 1641 N N . GLY A 1 207 ? 59.967 43.856 21.874 1.00 30.40 287 GLY A N 1
ATOM 1642 C CA . GLY A 1 207 ? 60.331 42.711 22.703 1.00 31.01 287 GLY A CA 1
ATOM 1643 C C . GLY A 1 207 ? 60.872 41.478 22.009 1.00 30.24 287 GLY A C 1
ATOM 1644 O O . GLY A 1 207 ? 61.256 40.515 22.700 1.00 33.04 287 GLY A O 1
ATOM 1645 N N . PHE A 1 208 ? 61.019 41.544 20.668 1.00 26.65 288 PHE A N 1
ATOM 1646 C CA . PHE A 1 208 ? 61.429 40.396 19.867 1.00 26.18 288 PHE A CA 1
ATOM 1647 C C . PHE A 1 208 ? 62.627 40.784 19.038 1.00 25.62 288 PHE A C 1
ATOM 1648 O O . PHE A 1 208 ? 62.812 41.944 18.741 1.00 23.06 288 PHE A O 1
ATOM 1656 N N . PRO A 1 209 ? 63.487 39.811 18.745 1.00 25.08 289 PRO A N 1
ATOM 1657 C CA . PRO A 1 209 ? 64.597 40.151 17.899 1.00 24.01 289 PRO A CA 1
ATOM 1658 C C . PRO A 1 209 ? 64.173 40.496 16.456 1.00 23.29 289 PRO A C 1
ATOM 1659 O O . PRO A 1 209 ? 63.161 40.031 15.954 1.00 23.29 289 PRO A O 1
ATOM 1663 N N . PHE A 1 210 ? 64.914 41.374 15.806 1.00 22.15 290 PHE A N 1
ATOM 1664 C CA . PHE A 1 210 ? 64.738 41.572 14.358 1.00 22.90 290 PHE A CA 1
ATOM 1665 C C . PHE A 1 210 ? 64.759 40.220 13.623 1.00 23.51 290 PHE A C 1
ATOM 1666 O O . PHE A 1 210 ? 65.647 39.385 13.850 1.00 23.99 290 PHE A O 1
ATOM 1674 N N . TRP A 1 211 ? 63.813 40.037 12.713 1.00 22.40 291 TRP A N 1
ATOM 1675 C CA . TRP A 1 211 ? 63.660 38.753 12.083 1.00 22.74 291 TRP A CA 1
ATOM 1676 C C . TRP A 1 211 ? 63.183 38.944 10.641 1.00 22.06 291 TRP A C 1
ATOM 1677 O O . TRP A 1 211 ? 62.394 39.858 10.387 1.00 20.95 291 TRP A O 1
ATOM 1688 N N . PRO A 1 212 ? 63.633 38.066 9.711 1.00 20.13 292 PRO A N 1
ATOM 1689 C CA . PRO A 1 212 ? 63.234 38.149 8.302 1.00 20.64 292 PRO A CA 1
ATOM 1690 C C . PRO A 1 212 ? 61.762 37.785 8.104 1.00 20.40 292 PRO A C 1
ATOM 1691 O O . PRO A 1 212 ? 61.260 36.820 8.696 1.00 20.21 292 PRO A O 1
ATOM 1695 N N . ALA A 1 213 ? 61.098 38.581 7.288 1.00 19.70 293 ALA A N 1
ATOM 1696 C CA . ALA A 1 213 ? 59.658 38.401 7.054 1.00 19.25 293 ALA A CA 1
ATOM 1697 C C . ALA A 1 213 ? 59.239 38.836 5.644 1.00 19.23 293 ALA A C 1
ATOM 1698 O O . ALA A 1 213 ? 59.932 39.619 4.968 1.00 20.78 293 ALA A O 1
ATOM 1700 N N . LYS A 1 214 ? 58.047 38.417 5.261 1.00 18.86 294 LYS A N 1
ATOM 1701 C CA . LYS A 1 214 ? 57.330 38.911 4.097 1.00 19.35 294 LYS A CA 1
ATOM 1702 C C . LYS A 1 214 ? 56.356 39.996 4.553 1.00 20.37 294 LYS A C 1
ATOM 1703 O O . LYS A 1 214 ? 55.623 39.799 5.542 1.00 21.67 294 LYS A O 1
ATOM 1709 N N . ALA A 1 215 ? 56.359 41.127 3.886 1.00 20.67 295 ALA A N 1
ATOM 1710 C CA . ALA A 1 215 ? 55.369 42.156 4.152 1.00 20.75 295 ALA A CA 1
ATOM 1711 C C . ALA A 1 215 ? 54.130 41.939 3.289 1.00 20.25 295 ALA A C 1
ATOM 1712 O O . ALA A 1 215 ? 54.161 42.155 2.063 1.00 20.44 295 ALA A O 1
ATOM 1714 N N . LEU A 1 216 ? 53.043 41.501 3.912 1.00 21.94 296 LEU A N 1
ATOM 1715 C CA . LEU A 1 216 ? 51.834 41.112 3.179 1.00 24.68 296 LEU A CA 1
ATOM 1716 C C . LEU A 1 216 ? 50.871 42.222 2.917 1.00 27.47 296 LEU A C 1
ATOM 1717 O O . LEU A 1 216 ? 50.183 42.188 1.902 1.00 25.87 296 LEU A O 1
ATOM 1722 N N . ARG A 1 217 ? 50.753 43.165 3.828 1.00 27.32 297 ARG A N 1
ATOM 1723 C CA . ARG A 1 217 ? 49.895 44.303 3.559 1.00 29.21 297 ARG A CA 1
ATOM 1724 C C . ARG A 1 217 ? 50.253 45.430 4.464 1.00 29.85 297 ARG A C 1
ATOM 1725 O O . ARG A 1 217 ? 51.008 45.233 5.466 1.00 28.07 297 ARG A O 1
ATOM 1733 N N . ASP A 1 218 ? 49.725 46.612 4.110 1.00 28.04 298 ASP A N 1
ATOM 1734 C CA . ASP A 1 218 ? 49.966 47.866 4.798 1.00 32.16 298 ASP A CA 1
ATOM 1735 C C . ASP A 1 218 ? 48.628 48.427 5.216 1.00 34.54 298 ASP A C 1
ATOM 1736 O O . ASP A 1 218 ? 47.796 48.716 4.343 1.00 36.58 298 ASP A O 1
ATOM 1741 N N . LYS A 1 219 ? 48.451 48.645 6.506 1.00 33.45 299 LYS A N 1
ATOM 1742 C CA . LYS A 1 219 ? 47.203 49.235 7.060 1.00 37.82 299 LYS A CA 1
ATOM 1743 C C . LYS A 1 219 ? 47.585 50.314 8.109 1.00 34.90 299 LYS A C 1
ATOM 1744 O O . LYS A 1 219 ? 48.075 50.005 9.189 1.00 33.44 299 LYS A O 1
ATOM 1750 N N . ASP A 1 220 ? 47.402 51.580 7.738 1.00 36.34 300 ASP A N 1
ATOM 1751 C CA . ASP A 1 220 ? 47.561 52.694 8.642 1.00 37.97 300 ASP A CA 1
ATOM 1752 C C . ASP A 1 220 ? 48.847 52.636 9.486 1.00 34.36 300 ASP A C 1
ATOM 1753 O O . ASP A 1 220 ? 48.786 52.707 10.694 1.00 32.88 300 ASP A O 1
ATOM 1758 N N . GLY A 1 221 ? 50.014 52.463 8.884 1.00 32.51 301 GLY A N 1
ATOM 1759 C CA . GLY A 1 221 ? 51.246 52.542 9.713 1.00 31.53 301 GLY A CA 1
ATOM 1760 C C . GLY A 1 221 ? 51.658 51.220 10.345 1.00 30.41 301 GLY A C 1
ATOM 1761 O O . GLY A 1 221 ? 52.590 51.168 11.139 1.00 29.45 301 GLY A O 1
ATOM 1762 N N . GLN A 1 222 ? 51.001 50.130 9.950 1.00 30.82 302 GLN A N 1
ATOM 1763 C CA . GLN A 1 222 ? 51.326 48.814 10.502 1.00 29.29 302 GLN A CA 1
ATOM 1764 C C . GLN A 1 222 ? 51.515 47.918 9.302 1.00 27.27 302 GLN A C 1
ATOM 1765 O O . GLN A 1 222 ? 50.837 48.111 8.257 1.00 27.97 302 GLN A O 1
ATOM 1771 N N . VAL A 1 223 ? 52.446 46.979 9.436 1.00 25.67 303 VAL A N 1
ATOM 1772 C CA . VAL A 1 223 ? 52.720 46.049 8.374 1.00 24.82 303 VAL A CA 1
ATOM 1773 C C . VAL A 1 223 ? 52.319 44.662 8.825 1.00 23.47 303 VAL A C 1
ATOM 1774 O O . VAL A 1 223 ? 52.661 44.239 9.906 1.00 24.65 303 VAL A O 1
ATOM 1778 N N . ASP A 1 224 ? 51.584 43.940 7.997 1.00 22.57 304 ASP A N 1
ATOM 1779 C 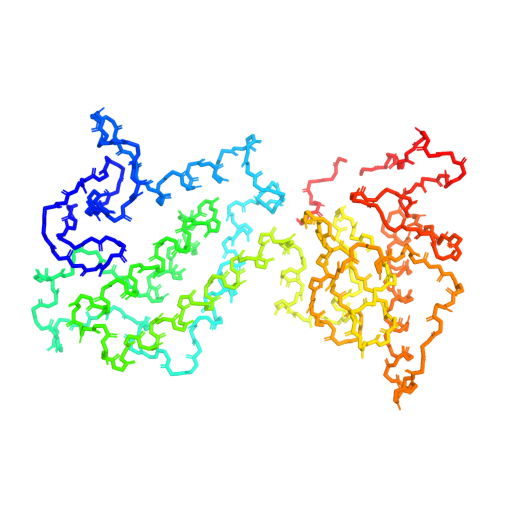CA . ASP A 1 224 ? 51.251 42.551 8.311 1.00 23.39 304 ASP A CA 1
ATOM 1780 C C . ASP A 1 224 ? 52.405 41.622 7.875 1.00 24.45 304 ASP A C 1
ATOM 1781 O O . ASP A 1 224 ? 52.560 41.360 6.696 1.00 25.88 304 ASP A O 1
ATOM 1786 N N . ALA A 1 225 ? 53.208 41.152 8.829 1.00 24.37 305 ALA A N 1
ATOM 1787 C CA . ALA A 1 225 ? 54.474 40.468 8.512 1.00 23.91 305 ALA A CA 1
ATOM 1788 C C . ALA A 1 225 ? 54.304 38.996 8.798 1.00 24.51 305 ALA A C 1
ATOM 1789 O O . ALA A 1 225 ? 53.724 38.633 9.856 1.00 25.91 305 ALA A O 1
ATOM 1791 N N . ARG A 1 226 ? 54.758 38.159 7.874 1.00 22.56 306 ARG A N 1
ATOM 1792 C CA A ARG A 1 226 ? 54.745 36.720 8.047 0.53 22.77 306 ARG A CA 1
ATOM 1793 C CA B ARG A 1 226 ? 54.731 36.695 7.994 0.47 23.86 306 ARG A CA 1
ATOM 1794 C C . ARG A 1 226 ? 56.190 36.277 8.100 1.00 22.06 306 ARG A C 1
ATOM 1795 O O . ARG A 1 226 ? 56.949 36.498 7.149 1.00 21.28 306 ARG A O 1
ATOM 1810 N N . PHE A 1 227 ? 56.593 35.679 9.222 1.00 22.03 307 PHE A N 1
ATOM 1811 C CA . PHE A 1 227 ? 58.051 35.459 9.480 1.00 21.07 307 PHE A CA 1
ATOM 1812 C C . PHE A 1 227 ? 58.577 34.161 8.920 1.00 21.53 307 PHE A C 1
ATOM 1813 O O . PHE A 1 227 ? 57.953 33.117 9.015 1.00 22.10 307 PHE A O 1
ATOM 1821 N N . PHE A 1 228 ? 59.758 34.219 8.304 1.00 21.62 308 PHE A N 1
ATOM 1822 C CA . PHE A 1 228 ? 60.427 32.982 7.876 1.00 21.62 308 PHE A CA 1
ATOM 1823 C C . PHE A 1 228 ? 60.753 32.146 9.096 1.00 23.22 308 PHE A C 1
ATOM 1824 O O . PHE A 1 228 ? 60.946 32.692 10.185 1.00 23.50 308 PHE A O 1
ATOM 1832 N N . GLY A 1 229 ? 60.856 30.838 8.893 1.00 24.55 309 GLY A N 1
ATOM 1833 C CA . GLY A 1 229 ? 61.198 29.894 9.932 1.00 27.51 309 GLY A CA 1
ATOM 1834 C C . GLY A 1 229 ? 59.924 29.330 10.494 1.00 30.10 309 GLY A C 1
ATOM 1835 O O . GLY A 1 229 ? 59.466 28.262 10.098 1.00 32.06 309 GLY A O 1
ATOM 1836 N N . GLN A 1 230 ? 59.300 30.124 11.343 1.00 35.68 310 GLN A N 1
ATOM 1837 C CA . GLN A 1 230 ? 58.111 29.714 12.091 1.00 36.29 310 GLN A CA 1
ATOM 1838 C C . GLN A 1 230 ? 56.859 29.874 11.269 1.00 35.05 310 GLN A C 1
ATOM 1839 O O . GLN A 1 230 ? 55.875 29.154 11.452 1.00 38.27 310 GLN A O 1
ATOM 1845 N N . HIS A 1 231 ? 56.849 30.880 10.394 1.00 31.50 311 HIS A N 1
ATOM 1846 C CA . HIS A 1 231 ? 55.668 31.168 9.548 1.00 29.62 311 HIS A CA 1
ATOM 1847 C C . HIS A 1 231 ? 54.478 31.762 10.326 1.00 30.76 311 HIS A C 1
ATOM 1848 O O . HIS A 1 231 ? 53.344 31.763 9.804 1.00 31.16 311 HIS A O 1
ATOM 1855 N N . ASP A 1 232 ? 54.788 32.357 11.471 1.00 29.92 312 ASP A N 1
ATOM 1856 C CA . ASP A 1 232 ? 53.806 33.095 12.285 1.00 32.99 312 ASP A CA 1
ATOM 1857 C C . ASP A 1 232 ? 53.643 34.528 11.786 1.00 32.88 312 ASP A C 1
ATOM 1858 O O . ASP A 1 232 ? 54.439 35.024 10.961 1.00 29.52 312 ASP A O 1
ATOM 1863 N N . ARG A 1 233 ? 52.594 35.184 12.257 1.00 30.40 313 ARG A N 1
ATOM 1864 C CA . ARG A 1 233 ? 52.223 36.493 11.766 1.00 30.97 313 ARG A CA 1
ATOM 1865 C C . ARG A 1 233 ? 52.063 37.502 12.846 1.00 29.44 313 ARG A C 1
ATOM 1866 O O . ARG A 1 233 ? 51.771 37.152 13.985 1.00 31.20 313 ARG A O 1
ATOM 1874 N N . ALA A 1 234 ? 52.181 38.777 12.491 1.00 30.31 314 ALA A N 1
ATOM 1875 C CA . ALA A 1 234 ? 51.931 39.851 13.448 1.00 29.49 314 ALA A CA 1
ATOM 1876 C C . ALA A 1 234 ? 51.890 41.141 12.727 1.00 29.26 314 ALA A C 1
ATOM 1877 O O . ALA A 1 234 ? 52.614 41.305 11.741 1.00 29.05 314 ALA A O 1
ATOM 1879 N N . TRP A 1 235 ? 51.098 42.086 13.223 1.00 25.50 315 TRP A N 1
ATOM 1880 C CA . TRP A 1 235 ? 51.160 43.461 12.749 1.00 26.10 315 TRP A CA 1
ATOM 1881 C C . TRP A 1 235 ? 52.376 44.131 13.374 1.00 26.47 315 TRP A C 1
ATOM 1882 O O . TRP A 1 235 ? 52.575 44.032 14.619 1.00 27.95 315 TRP A O 1
ATOM 1893 N N . VAL A 1 236 ? 53.195 44.794 12.546 1.00 24.43 316 VAL A N 1
ATOM 1894 C CA . VAL A 1 236 ? 54.447 45.380 13.040 1.00 24.34 316 VAL A CA 1
ATOM 1895 C C . VAL A 1 236 ? 54.416 46.836 12.713 1.00 25.52 316 VAL A C 1
ATOM 1896 O O . VAL A 1 236 ? 54.066 47.208 11.597 1.00 27.32 316 VAL A O 1
ATOM 1900 N N . PRO A 1 237 ? 54.840 47.692 13.658 1.00 26.17 317 PRO A N 1
ATOM 1901 C CA . PRO A 1 237 ? 54.815 49.118 13.258 1.00 25.37 317 PRO A CA 1
ATOM 1902 C C . PRO A 1 237 ? 55.756 49.358 12.107 1.00 27.39 317 PRO A C 1
ATOM 1903 O O . PRO A 1 237 ? 56.870 48.815 12.113 1.00 25.57 317 PRO A O 1
ATOM 1907 N N . ILE A 1 238 ? 55.350 50.206 11.163 1.00 27.08 318 ILE A N 1
ATOM 1908 C CA . ILE A 1 238 ? 56.106 50.377 9.937 1.00 27.25 318 ILE A CA 1
ATOM 1909 C C . ILE A 1 238 ? 57.539 50.843 10.208 1.00 29.55 318 ILE A C 1
ATOM 1910 O O . ILE A 1 238 ? 58.470 50.366 9.525 1.00 27.64 318 ILE A O 1
ATOM 1915 N N . ASN A 1 239 ? 57.742 51.720 11.204 1.00 28.37 319 ASN A N 1
ATOM 1916 C CA . ASN A 1 239 ? 59.109 52.244 11.453 1.00 30.92 319 ASN A CA 1
ATOM 1917 C C . ASN A 1 239 ? 59.986 51.147 12.011 1.00 29.73 319 ASN A C 1
ATOM 1918 O O . ASN A 1 239 ? 61.205 51.341 12.073 1.00 30.34 319 ASN A O 1
ATOM 1923 N N . ASN A 1 240 ? 59.409 50.004 12.394 1.00 26.03 320 ASN A N 1
ATOM 1924 C CA . ASN A 1 240 ? 60.221 48.824 12.812 1.00 27.38 320 ASN A CA 1
ATOM 1925 C C . ASN A 1 240 ? 60.436 47.813 11.694 1.00 25.16 320 ASN A C 1
ATOM 1926 O O . ASN A 1 240 ? 60.815 46.645 11.978 1.00 24.53 320 ASN A O 1
ATOM 1931 N N . CYS A 1 241 ? 60.195 48.227 10.446 1.00 24.83 321 CYS A N 1
ATOM 1932 C CA . CYS A 1 241 ? 60.356 47.358 9.274 1.00 24.89 321 CYS A CA 1
ATOM 1933 C C . CYS A 1 241 ? 61.367 47.992 8.318 1.00 26.25 321 CYS A C 1
ATOM 1934 O O . CYS A 1 241 ? 61.188 49.151 7.893 1.00 27.39 321 CYS A O 1
ATOM 1937 N N . TYR A 1 242 ? 62.463 47.270 8.040 1.00 22.67 322 TYR A N 1
ATOM 1938 C CA . TYR A 1 242 ? 63.419 47.731 7.073 1.00 22.21 322 TYR A CA 1
ATOM 1939 C C . TYR A 1 242 ? 63.330 46.848 5.860 1.00 20.53 322 TYR A C 1
ATOM 1940 O O . TYR A 1 242 ? 63.110 45.614 6.000 1.00 19.11 322 TYR A O 1
ATOM 1949 N N . LEU A 1 243 ? 63.605 47.412 4.686 1.00 20.67 323 LEU A N 1
ATOM 1950 C CA . LEU A 1 243 ? 63.821 46.546 3.523 1.00 21.10 323 LEU A CA 1
ATOM 1951 C C . LEU A 1 243 ? 64.988 45.600 3.745 1.00 21.73 323 LEU A C 1
ATOM 1952 O O . LEU A 1 243 ? 66.030 45.979 4.327 1.00 20.99 323 LEU A O 1
ATOM 1957 N N . MET A 1 244 ? 64.859 44.368 3.247 1.00 20.05 324 MET A N 1
ATOM 1958 C CA . MET A 1 244 ? 65.899 43.347 3.420 1.00 20.13 324 MET A CA 1
ATOM 1959 C C . MET A 1 244 ? 67.245 43.834 2.908 1.00 20.08 324 MET A C 1
ATOM 1960 O O . MET A 1 244 ? 67.330 44.486 1.870 1.00 19.37 324 MET A O 1
ATOM 1965 N N . SER A 1 245 ? 68.267 43.549 3.699 1.00 20.04 325 SER A N 1
ATOM 1966 C CA . SER A 1 245 ? 69.660 43.971 3.443 1.00 20.46 325 SER A CA 1
ATOM 1967 C C . SER A 1 245 ? 70.600 42.836 3.763 1.00 21.61 325 SER A C 1
ATOM 1968 O O . SER A 1 245 ? 70.232 41.880 4.503 1.00 20.16 325 SER A O 1
ATOM 1971 N N . LYS A 1 246 ? 71.828 42.914 3.232 1.00 21.95 326 LYS A N 1
ATOM 1972 C CA . LYS A 1 246 ? 72.835 41.924 3.594 1.00 24.34 326 LYS A CA 1
ATOM 1973 C C . LYS A 1 246 ? 73.265 42.077 5.040 1.00 23.05 326 LYS A C 1
ATOM 1974 O O . LYS A 1 246 ? 73.462 41.111 5.748 1.00 24.13 326 LYS A O 1
ATOM 1980 N N . GLU A 1 247 ? 73.446 43.321 5.461 1.00 22.63 327 GLU A N 1
ATOM 1981 C CA . GLU A 1 247 ? 73.844 43.623 6.825 1.00 23.96 327 GLU A CA 1
ATOM 1982 C C . GLU A 1 247 ? 72.654 43.327 7.707 1.00 23.35 327 GLU A C 1
ATOM 1983 O O . GLU A 1 247 ? 71.510 43.641 7.357 1.00 23.67 327 GLU A O 1
ATOM 1989 N N . ILE A 1 248 ? 72.905 42.623 8.803 1.00 20.62 328 ILE A N 1
ATOM 1990 C CA . ILE A 1 248 ? 71.843 42.193 9.679 1.00 22.29 328 ILE A CA 1
ATOM 1991 C C . ILE A 1 248 ? 71.679 43.152 10.863 1.00 22.16 328 ILE A C 1
ATOM 1992 O O . ILE A 1 248 ? 72.692 43.493 11.520 1.00 22.11 328 ILE A O 1
ATOM 1997 N N . PRO A 1 249 ? 70.432 43.598 11.153 1.00 22.03 329 PRO A N 1
ATOM 1998 C CA . PRO A 1 249 ? 70.162 44.399 12.378 1.00 23.89 329 PRO A CA 1
ATOM 1999 C C . PRO A 1 249 ? 70.274 43.460 13.539 1.00 25.70 329 PRO A C 1
ATOM 2000 O O . PRO A 1 249 ? 69.428 42.553 13.719 1.00 26.35 329 PRO A O 1
ATOM 2004 N N . PHE A 1 250 ? 71.392 43.564 14.264 1.00 22.51 330 PHE A N 1
ATOM 2005 C CA . PHE A 1 250 ? 71.703 42.603 15.293 1.00 22.98 330 PHE A CA 1
ATOM 2006 C C . PHE A 1 250 ? 70.793 42.695 16.511 1.00 25.95 330 PHE A C 1
ATOM 2007 O O . PHE A 1 250 ? 70.453 43.779 16.976 1.00 26.50 330 PHE A O 1
ATOM 2015 N N . SER A 1 251 ? 70.347 41.540 16.985 1.00 26.19 331 SER A N 1
ATOM 2016 C CA . SER A 1 251 ? 69.573 41.474 18.210 1.00 29.33 331 SER A CA 1
ATOM 2017 C C . SER A 1 251 ? 70.171 40.340 19.012 1.00 32.27 331 SER A C 1
ATOM 2018 O O . SER A 1 251 ? 70.585 39.315 18.460 1.00 30.46 331 SER A O 1
ATOM 2021 N N . VAL A 1 252 ? 70.214 40.495 20.336 1.00 35.34 332 VAL A N 1
ATOM 2022 C CA . VAL A 1 252 ? 70.528 39.336 21.194 1.00 34.58 332 VAL A CA 1
ATOM 2023 C C . VAL A 1 252 ? 69.343 38.368 21.128 1.00 33.80 332 VAL A C 1
ATOM 2024 O O . VAL A 1 252 ? 68.187 38.801 21.297 1.00 36.72 332 VAL A O 1
ATOM 2028 N N . LYS A 1 253 ? 69.640 37.074 20.928 1.00 35.38 333 LYS A N 1
ATOM 2029 C CA . LYS A 1 253 ? 68.642 36.033 20.574 1.00 39.45 333 LYS A CA 1
ATOM 2030 C C . LYS A 1 253 ? 68.906 34.850 21.467 1.00 37.72 333 LYS A C 1
ATOM 2031 O O . LYS A 1 253 ? 70.047 34.620 21.807 1.00 33.70 333 LYS A O 1
ATOM 2037 N N . LYS A 1 254 ? 67.891 34.073 21.812 1.00 37.71 334 LYS A N 1
ATOM 2038 C CA . LYS A 1 254 ? 68.179 32.872 22.603 1.00 40.99 334 LYS A CA 1
ATOM 2039 C C . LYS A 1 254 ? 68.687 31.671 21.815 1.00 41.95 334 LYS A C 1
ATOM 2040 O O . LYS A 1 254 ? 69.428 30.864 22.362 1.00 45.85 334 LYS A O 1
ATOM 2046 N N . THR A 1 255 ? 68.306 31.498 20.556 1.00 41.21 335 THR A N 1
ATOM 2047 C CA . THR A 1 255 ? 68.799 30.312 19.842 1.00 47.57 335 THR A CA 1
ATOM 2048 C C . THR A 1 255 ? 69.265 30.684 18.446 1.00 44.18 335 THR A C 1
ATOM 2049 O O . THR A 1 255 ? 68.440 31.063 17.572 1.00 45.65 335 THR A O 1
ATOM 2053 N N . LYS A 1 256 ? 70.576 30.553 18.262 1.00 40.95 336 LYS A N 1
ATOM 2054 C CA . LYS A 1 256 ? 71.225 30.750 16.957 1.00 38.39 336 LYS A CA 1
ATOM 2055 C C . LYS A 1 256 ? 70.713 29.838 15.861 1.00 33.74 336 LYS A C 1
ATOM 2056 O O . LYS A 1 256 ? 70.507 30.311 14.754 1.00 28.30 336 LYS A O 1
ATOM 2062 N N . SER A 1 257 ? 70.538 28.530 16.151 1.00 30.58 337 SER A N 1
ATOM 2063 C CA . SER A 1 257 ? 70.067 27.583 15.137 1.00 29.02 337 SER A CA 1
ATOM 2064 C C . SER A 1 257 ? 68.696 27.925 14.532 1.00 26.37 337 SER A C 1
ATOM 2065 O O . SER A 1 257 ? 68.504 27.745 13.338 1.00 26.17 337 SER A O 1
ATOM 2068 N N . ILE A 1 258 ? 67.758 28.386 15.346 1.00 27.93 338 ILE A N 1
ATOM 2069 C CA . ILE A 1 258 ? 66.439 28.832 14.861 1.00 26.84 338 ILE A CA 1
ATOM 2070 C C . ILE A 1 258 ? 66.530 30.045 13.894 1.00 26.35 338 ILE A C 1
ATOM 2071 O O . ILE A 1 258 ? 65.941 30.043 12.786 1.00 24.99 338 ILE A O 1
ATOM 2076 N N . PHE A 1 259 ? 67.319 31.044 14.265 1.00 23.95 339 PHE A N 1
ATOM 2077 C CA . PHE A 1 259 ? 67.575 32.157 13.367 1.00 22.67 339 PHE A CA 1
ATOM 2078 C C . PHE A 1 259 ? 68.286 31.714 12.102 1.00 22.87 339 PHE A C 1
ATOM 2079 O O . PHE A 1 259 ? 67.945 32.150 11.005 1.00 20.91 339 PHE A O 1
ATOM 2087 N N . ASN A 1 260 ? 69.290 30.841 12.210 1.00 22.12 340 ASN A N 1
ATOM 2088 C CA . ASN A 1 260 ? 69.888 30.298 11.020 1.00 23.72 340 ASN A CA 1
ATOM 2089 C C . ASN A 1 260 ? 68.925 29.623 10.069 1.00 22.78 340 ASN A C 1
ATOM 2090 O O . ASN A 1 260 ? 69.034 29.828 8.848 1.00 23.15 340 ASN A O 1
ATOM 2095 N N . SER A 1 261 ? 68.016 28.794 10.593 1.00 23.97 341 SER A N 1
ATOM 2096 C CA . SER A 1 261 ? 67.043 28.119 9.736 1.00 24.48 341 SER A CA 1
ATOM 2097 C C . SER A 1 261 ? 66.146 29.121 9.007 1.00 24.25 341 SER A C 1
ATOM 2098 O O . SER A 1 261 ? 65.864 28.925 7.817 1.00 24.02 341 SER A O 1
ATOM 2101 N N . ALA A 1 262 ? 65.758 30.196 9.692 1.00 24.08 342 ALA A N 1
ATOM 2102 C CA . ALA A 1 262 ? 64.973 31.292 9.075 1.00 23.42 342 ALA A CA 1
ATOM 2103 C C . ALA A 1 262 ? 65.738 31.969 7.948 1.00 23.94 342 ALA A C 1
ATOM 2104 O O . ALA A 1 262 ? 65.187 32.212 6.853 1.00 23.57 342 ALA A O 1
ATOM 2106 N N . MET A 1 263 ? 67.022 32.269 8.173 1.00 21.78 343 MET A N 1
ATOM 2107 C CA . MET A 1 263 ? 67.792 32.922 7.121 1.00 22.60 343 MET A CA 1
ATOM 2108 C C . MET A 1 263 ? 67.980 32.021 5.905 1.00 24.03 343 MET A C 1
ATOM 2109 O O . MET A 1 263 ? 67.998 32.506 4.745 1.00 23.25 343 MET A O 1
ATOM 2114 N N . GLN A 1 264 ? 68.144 30.724 6.147 1.00 22.46 344 GLN A N 1
ATOM 2115 C CA . GLN A 1 264 ? 68.299 29.734 5.103 1.00 25.61 344 GLN A CA 1
ATOM 2116 C C . GLN A 1 264 ? 67.051 29.600 4.225 1.00 24.65 344 GLN A C 1
ATOM 2117 O O . GLN A 1 264 ? 67.140 29.573 2.985 1.00 24.90 344 GLN A O 1
ATOM 2123 N N . GLU A 1 265 ? 65.898 29.603 4.870 1.00 23.36 345 GLU A N 1
ATOM 2124 C CA . GLU A 1 265 ? 64.648 29.645 4.201 1.00 24.84 345 GLU A CA 1
ATOM 2125 C C . GLU A 1 265 ? 64.509 30.911 3.337 1.00 22.58 345 GLU A C 1
ATOM 2126 O O . GLU A 1 265 ? 64.050 30.842 2.196 1.00 22.98 345 GLU A O 1
ATOM 2132 N N . MET A 1 266 ? 64.900 32.061 3.871 1.00 22.73 346 MET A N 1
ATOM 2133 C CA . MET A 1 266 ? 64.833 33.306 3.113 1.00 22.68 346 MET A CA 1
ATOM 2134 C C . MET A 1 266 ? 65.767 33.261 1.921 1.00 24.69 346 MET A C 1
ATOM 2135 O O . MET A 1 266 ? 65.417 33.703 0.815 1.00 22.47 346 MET A O 1
ATOM 2140 N N A GLU A 1 267 ? 66.937 32.654 2.117 0.59 24.79 347 GLU A N 1
ATOM 2141 N N B GLU A 1 267 ? 66.951 32.689 2.116 0.41 25.01 347 GLU A N 1
ATOM 2142 C CA A GLU A 1 267 ? 67.882 32.483 0.990 0.59 26.12 347 GLU A CA 1
ATOM 2143 C CA B GLU A 1 267 ? 67.881 32.565 0.990 0.41 26.44 347 GLU A CA 1
ATOM 2144 C C A GLU A 1 267 ? 67.284 31.692 -0.171 0.59 24.39 347 GLU A C 1
ATOM 2145 C C B GLU A 1 267 ? 67.343 31.672 -0.162 0.41 25.06 347 GLU A C 1
ATOM 2146 O O A GLU A 1 267 ? 67.442 32.057 -1.348 0.59 24.45 347 GLU A O 1
ATOM 2147 O O B GLU A 1 267 ? 67.606 31.964 -1.334 0.41 25.39 347 GLU A O 1
ATOM 2158 N N . VAL A 1 268 ? 66.587 30.613 0.149 1.00 25.04 348 VAL A N 1
ATOM 2159 C CA . VAL A 1 268 ? 65.927 29.794 -0.869 1.00 26.29 348 VAL A CA 1
ATOM 2160 C C . VAL A 1 268 ? 64.848 30.634 -1.559 1.00 27.38 348 VAL A C 1
ATOM 2161 O O . VAL A 1 268 ? 64.732 30.599 -2.776 1.00 26.64 348 VAL A O 1
ATOM 2165 N N . TYR A 1 269 ? 64.094 31.411 -0.789 1.00 24.76 349 TYR A N 1
ATOM 2166 C CA . TYR A 1 269 ? 63.066 32.281 -1.354 1.00 24.74 349 TYR A CA 1
ATOM 2167 C C . TYR A 1 269 ? 63.688 33.254 -2.372 1.00 24.26 349 TYR A C 1
ATOM 2168 O O . TYR A 1 269 ? 63.181 33.387 -3.484 1.00 24.04 349 TYR A O 1
ATOM 2177 N N . VAL A 1 270 ? 64.813 33.865 -2.026 1.00 23.57 350 VAL A N 1
ATOM 2178 C CA . VAL A 1 270 ? 65.469 34.826 -2.918 1.00 24.24 350 VAL A CA 1
ATOM 2179 C C . VAL A 1 270 ? 65.969 34.115 -4.172 1.00 25.49 350 VAL A C 1
ATOM 2180 O O . VAL A 1 270 ? 65.829 34.631 -5.289 1.00 24.92 350 VAL A O 1
ATOM 2184 N N . GLU A 1 271 ? 66.504 32.904 -4.029 1.00 26.44 351 GLU A N 1
ATOM 2185 C CA . GLU A 1 271 ? 66.884 32.160 -5.231 1.00 26.76 351 GLU A CA 1
ATOM 2186 C C . GLU A 1 271 ? 65.627 31.980 -6.096 1.00 26.19 351 GLU A C 1
ATOM 2187 O O . GLU A 1 271 ? 65.688 32.084 -7.329 1.00 26.34 351 GLU A O 1
ATOM 2193 N N . ASN A 1 272 ? 64.520 31.605 -5.474 1.00 24.47 352 ASN A N 1
ATOM 2194 C CA . ASN A 1 272 ? 63.298 31.310 -6.208 1.00 25.56 352 ASN A CA 1
ATOM 2195 C C . ASN A 1 272 ? 62.715 32.540 -6.909 1.00 25.28 352 ASN A C 1
ATOM 2196 O O . ASN A 1 272 ? 62.223 32.433 -8.034 1.00 25.61 352 ASN A O 1
ATOM 2201 N N . ILE A 1 273 ? 62.776 33.700 -6.277 1.00 23.81 353 ILE A N 1
ATOM 2202 C CA . ILE A 1 273 ? 62.236 34.911 -6.884 1.00 23.18 353 ILE A CA 1
ATOM 2203 C C . ILE A 1 273 ? 63.137 35.360 -8.034 1.00 22.82 353 ILE A C 1
ATOM 2204 O O . ILE A 1 273 ? 62.668 35.862 -9.046 1.00 23.93 353 ILE A O 1
ATOM 2209 N N . ARG A 1 274 ? 64.441 35.182 -7.884 1.00 22.33 354 ARG A N 1
ATOM 2210 C CA . ARG A 1 274 ? 65.350 35.530 -8.955 1.00 23.63 354 ARG A CA 1
ATOM 2211 C C . ARG A 1 274 ? 65.109 34.630 -10.171 1.00 25.83 354 ARG A C 1
ATOM 2212 O O . ARG A 1 274 ? 65.181 35.062 -11.337 1.00 24.56 354 ARG A O 1
ATOM 2220 N N . ARG A 1 275 ? 64.825 33.355 -9.915 1.00 28.34 355 ARG A N 1
ATOM 2221 C CA . ARG A 1 275 ? 64.415 32.459 -11.016 1.00 33.22 355 ARG A CA 1
ATOM 2222 C C . ARG A 1 275 ? 63.098 32.873 -11.680 1.00 32.51 355 ARG A C 1
ATOM 2223 O O . ARG A 1 275 ? 62.959 32.866 -12.922 1.00 30.01 355 ARG A O 1
ATOM 2231 N N . LYS A 1 276 ? 62.113 33.200 -10.868 1.00 30.65 356 LYS A N 1
ATOM 2232 C CA . LYS A 1 276 ? 60.773 33.550 -11.376 1.00 33.63 356 LYS A CA 1
ATOM 2233 C C . LYS A 1 276 ? 60.682 34.887 -12.092 1.00 31.34 356 LYS A C 1
ATOM 2234 O O . LYS A 1 276 ? 60.083 34.983 -13.171 1.00 29.36 356 LYS A O 1
ATOM 2240 N N . PHE A 1 277 ? 61.233 35.929 -11.488 1.00 27.68 357 PHE A N 1
ATOM 2241 C CA . PHE A 1 277 ? 61.175 37.292 -12.040 1.00 27.39 357 PHE A CA 1
ATOM 2242 C C . PHE A 1 277 ? 62.488 37.841 -12.560 1.00 26.38 357 PHE A C 1
ATOM 2243 O O . PHE A 1 277 ? 62.513 38.898 -13.197 1.00 29.76 357 PHE A O 1
ATOM 2251 N N . GLY A 1 278 ? 63.579 37.166 -12.277 1.00 25.65 358 GLY A N 1
ATOM 2252 C CA . GLY A 1 278 ? 64.907 37.599 -12.732 1.00 27.76 358 GLY A CA 1
ATOM 2253 C C . GLY A 1 278 ? 65.555 38.655 -11.822 1.00 27.54 358 GLY A C 1
ATOM 2254 O O . GLY A 1 278 ? 66.682 39.036 -12.049 1.00 26.40 358 GLY A O 1
ATOM 2255 N N . VAL A 1 279 ? 64.879 39.095 -10.763 1.00 23.65 359 VAL A N 1
ATOM 2256 C CA . VAL A 1 279 ? 65.430 40.208 -9.976 1.00 25.75 359 VAL A CA 1
ATOM 2257 C C . VAL A 1 279 ? 65.202 40.017 -8.494 1.00 22.23 359 VAL A C 1
ATOM 2258 O O . VAL A 1 279 ? 64.173 39.439 -8.059 1.00 21.61 359 VAL A O 1
ATOM 2262 N N . PHE A 1 280 ? 66.148 40.512 -7.717 1.00 19.49 360 PHE A N 1
ATOM 2263 C CA . PHE A 1 280 ? 65.961 40.765 -6.262 1.00 18.38 360 PHE A CA 1
ATOM 2264 C C . PHE A 1 280 ? 67.003 41.716 -5.772 1.00 19.64 360 PHE A C 1
ATOM 2265 O O . PHE A 1 280 ? 68.230 41.499 -5.930 1.00 19.38 360 PHE A O 1
ATOM 2273 N N . ASN A 1 281 ? 66.561 42.879 -5.319 1.00 17.87 361 ASN A N 1
ATOM 2274 C CA . ASN A 1 281 ? 67.486 43.856 -4.867 1.00 18.81 361 ASN A CA 1
ATOM 2275 C C . ASN A 1 281 ? 67.576 43.976 -3.360 1.00 18.68 361 ASN A C 1
ATOM 2276 O O . ASN A 1 281 ? 66.630 44.418 -2.728 1.00 18.38 361 ASN A O 1
ATOM 2281 N N . TYR A 1 282 ? 68.742 43.674 -2.790 1.00 18.30 362 TYR A N 1
ATOM 2282 C CA . TYR A 1 282 ? 68.983 43.989 -1.381 1.00 18.29 362 TYR A CA 1
ATOM 2283 C C . TYR A 1 282 ? 69.174 45.520 -1.203 1.00 19.92 362 TYR A C 1
ATOM 2284 O O . TYR A 1 282 ? 69.711 46.217 -2.080 1.00 21.85 362 TYR A O 1
ATOM 2293 N N . SER A 1 283 ? 68.758 46.021 -0.046 1.00 19.33 363 SER A N 1
ATOM 2294 C CA . SER A 1 283 ? 68.782 47.494 0.208 1.00 22.30 363 SER A CA 1
ATOM 2295 C C . SER A 1 283 ? 69.954 47.821 1.069 1.00 22.77 363 SER A C 1
ATOM 2296 O O . SER A 1 283 ? 70.430 46.963 1.790 1.00 21.70 363 SER A O 1
ATOM 2299 N N . PRO A 1 284 ? 70.372 49.095 1.092 1.00 24.54 364 PRO A N 1
ATOM 2300 C CA . PRO A 1 284 ? 71.358 49.512 2.089 1.00 27.20 364 PRO A CA 1
ATOM 2301 C C . PRO A 1 284 ? 70.806 49.280 3.529 1.00 27.08 364 PRO A C 1
ATOM 2302 O O . PRO A 1 284 ? 69.600 49.333 3.757 1.00 25.43 364 PRO A O 1
ATOM 2306 N N . PHE A 1 285 ? 71.679 48.989 4.481 1.00 25.40 365 PHE A N 1
ATOM 2307 C CA . PHE A 1 285 ? 71.249 48.806 5.851 1.00 25.92 365 PHE A CA 1
ATOM 2308 C C . PHE A 1 285 ? 70.289 49.858 6.461 1.00 27.94 365 PHE A C 1
ATOM 2309 O O . PHE A 1 285 ? 70.509 51.053 6.347 1.00 29.28 365 PHE A O 1
ATOM 2317 N N . ARG A 1 286 ? 69.204 49.376 7.068 1.00 26.27 366 ARG A N 1
ATOM 2318 C CA . ARG A 1 286 ? 68.198 50.209 7.766 1.00 28.82 366 ARG A CA 1
ATOM 2319 C C . ARG A 1 286 ? 67.328 51.074 6.852 1.00 32.26 366 ARG A C 1
ATOM 2320 O O . ARG A 1 286 ? 66.689 52.035 7.355 1.00 36.36 366 ARG A O 1
ATOM 2325 N N . THR A 1 287 ? 67.278 50.769 5.547 1.00 24.78 367 THR A N 1
ATOM 2326 C CA . THR A 1 287 ? 66.403 51.507 4.662 1.00 25.09 367 THR A CA 1
ATOM 2327 C C . THR A 1 287 ? 64.956 51.218 5.083 1.00 24.38 367 THR A C 1
ATOM 2328 O O . THR A 1 287 ? 64.503 50.058 5.100 1.00 23.88 367 THR A O 1
ATOM 2332 N N . PRO A 1 288 ? 64.191 52.263 5.377 1.00 25.98 368 PRO A N 1
ATOM 2333 C CA . PRO A 1 288 ? 62.779 52.042 5.723 1.00 27.64 368 PRO A CA 1
ATOM 2334 C C . PRO A 1 288 ? 61.933 51.404 4.660 1.00 28.71 368 PRO A C 1
ATOM 2335 O O . PRO A 1 288 ? 62.044 51.752 3.473 1.00 31.18 368 PRO A O 1
ATOM 2339 N N . TYR A 1 289 ? 61.163 50.410 5.062 1.00 25.95 369 TYR A N 1
ATOM 2340 C CA . TYR A 1 289 ? 60.102 49.885 4.250 1.00 26.58 369 TYR A CA 1
ATOM 2341 C C . TYR A 1 289 ? 59.042 50.992 4.086 1.00 30.59 369 TYR A C 1
ATOM 2342 O O . TYR A 1 289 ? 58.818 51.767 5.013 1.00 26.97 369 TYR A O 1
ATOM 2351 N N . THR A 1 290 ? 58.486 51.078 2.881 1.00 27.90 370 THR A N 1
ATOM 2352 C CA . THR A 1 290 ? 57.413 52.055 2.587 1.00 30.51 370 THR A CA 1
ATOM 2353 C C . THR A 1 290 ? 56.314 51.264 1.983 1.00 27.61 370 THR A C 1
ATOM 2354 O O . THR A 1 290 ? 56.529 50.205 1.386 1.00 27.26 370 THR A O 1
ATOM 2358 N N . PRO A 1 291 ? 55.048 51.692 2.182 1.00 27.52 371 PRO A N 1
ATOM 2359 C CA . PRO A 1 291 ? 53.965 50.890 1.680 1.00 29.12 371 PRO A CA 1
ATOM 2360 C C . PRO A 1 291 ? 54.011 50.635 0.171 1.00 27.11 371 PRO A C 1
ATOM 2361 O O . PRO A 1 291 ? 54.323 51.537 -0.605 1.00 26.37 371 PRO A O 1
ATOM 2365 N N . ASN A 1 292 ? 53.639 49.424 -0.216 1.00 27.44 372 ASN A N 1
ATOM 2366 C CA . ASN A 1 292 ? 53.604 49.009 -1.611 1.00 30.26 372 ASN A CA 1
ATOM 2367 C C . ASN A 1 292 ? 54.981 49.121 -2.246 1.00 28.01 372 ASN A C 1
ATOM 2368 O O . ASN A 1 292 ? 55.122 49.498 -3.409 1.00 24.60 372 ASN A O 1
ATOM 2373 N N . SER A 1 293 ? 55.996 48.846 -1.441 1.00 26.56 373 SER A N 1
ATOM 2374 C CA . SER A 1 293 ? 57.375 48.938 -1.848 1.00 27.38 373 SER A CA 1
ATOM 2375 C C . SER A 1 293 ? 57.654 48.246 -3.149 1.00 22.57 373 SER A C 1
ATOM 2376 O O . SER A 1 293 ? 57.304 47.052 -3.339 1.00 23.65 373 SER A O 1
ATOM 2379 N N . GLN A 1 294 ? 58.299 48.981 -4.053 1.00 21.53 374 GLN A N 1
ATOM 2380 C CA . GLN A 1 294 ? 58.744 48.482 -5.354 1.00 22.48 374 GLN A CA 1
ATOM 2381 C C . GLN A 1 294 ? 60.232 48.133 -5.471 1.00 20.73 374 GLN A C 1
ATOM 2382 O O . GLN A 1 294 ? 60.616 47.482 -6.437 1.00 20.08 374 GLN A O 1
ATOM 2388 N N . TYR A 1 295 ? 61.033 48.626 -4.520 1.00 20.30 375 TYR A N 1
ATOM 2389 C CA . TYR A 1 295 ? 62.509 48.583 -4.616 1.00 19.78 375 TYR A CA 1
ATOM 2390 C C . TYR A 1 295 ? 63.049 47.232 -5.046 1.00 18.80 375 TYR A C 1
ATOM 2391 O O . TYR A 1 295 ? 63.904 47.141 -5.963 1.00 18.78 375 TYR A O 1
ATOM 2400 N N . GLN A 1 296 ? 62.596 46.187 -4.397 1.00 18.43 376 GLN A N 1
ATOM 2401 C CA . GLN A 1 296 ? 63.159 44.841 -4.654 1.00 18.98 376 GLN A CA 1
ATOM 2402 C C . GLN A 1 296 ? 62.935 44.293 -6.043 1.00 19.62 376 GLN A C 1
ATOM 2403 O O . GLN A 1 296 ? 63.632 43.348 -6.474 1.00 19.69 376 GLN A O 1
ATOM 2409 N N . MET A 1 297 ? 61.914 44.819 -6.720 1.00 18.36 377 MET A N 1
ATOM 2410 C CA . MET A 1 297 ? 61.533 44.366 -8.020 1.00 19.95 377 MET A CA 1
ATOM 2411 C C . MET A 1 297 ? 62.029 45.302 -9.129 1.00 19.10 377 MET A C 1
ATOM 2412 O O . MET A 1 297 ? 61.813 45.042 -10.343 1.00 19.34 377 MET A O 1
ATOM 2417 N N . LEU A 1 298 ? 62.774 46.349 -8.772 1.00 18.38 378 LEU A N 1
ATOM 2418 C CA . LEU A 1 298 ? 63.301 47.200 -9.796 1.00 20.04 378 LEU A CA 1
ATOM 2419 C C . LEU A 1 298 ? 64.296 46.487 -10.690 1.00 18.35 378 LEU A C 1
ATOM 2420 O O . LEU A 1 298 ? 65.179 45.739 -10.240 1.00 19.55 378 LEU A O 1
ATOM 2425 N N . LEU A 1 299 ? 64.208 46.752 -11.980 1.00 18.79 379 LEU A N 1
ATOM 2426 C CA . LEU A 1 299 ? 65.189 46.158 -12.894 1.00 19.00 379 LEU A CA 1
ATOM 2427 C C . LEU A 1 299 ? 66.569 46.659 -12.547 1.00 19.69 379 LEU A C 1
ATOM 2428 O O . LEU A 1 299 ? 67.526 45.884 -12.454 1.00 20.10 379 LEU A O 1
ATOM 2433 N N . ASP A 1 300 ? 66.662 47.978 -12.432 1.00 21.61 380 ASP A N 1
ATOM 2434 C CA . ASP A 1 300 ? 67.865 48.682 -12.034 1.00 23.34 380 ASP A CA 1
ATOM 2435 C C . ASP A 1 300 ? 67.553 49.494 -10.753 1.00 23.66 380 ASP A C 1
ATOM 2436 O O . ASP A 1 300 ? 67.024 50.636 -10.835 1.00 23.74 380 ASP A O 1
ATOM 2441 N N . PRO A 1 301 ? 68.000 48.984 -9.606 1.00 24.94 381 PRO A N 1
ATOM 2442 C CA . PRO A 1 301 ? 67.658 49.702 -8.364 1.00 26.53 381 PRO A CA 1
ATOM 2443 C C . PRO A 1 301 ? 68.238 51.099 -8.266 1.00 26.13 381 PRO A C 1
ATOM 2444 O O . PRO A 1 301 ? 67.788 51.861 -7.439 1.00 26.17 381 PRO A O 1
ATOM 2448 N N . THR A 1 302 ? 69.239 51.437 -9.068 1.00 25.76 382 THR A N 1
ATOM 2449 C CA . THR A 1 302 ? 69.734 52.819 -9.131 1.00 27.21 382 THR A CA 1
ATOM 2450 C C . THR A 1 302 ? 68.891 53.726 -9.984 1.00 28.35 382 THR A C 1
ATOM 2451 O O . THR A 1 302 ? 69.149 54.941 -10.062 1.00 29.99 382 THR A O 1
ATOM 2455 N N . ASN A 1 303 ? 67.811 53.213 -10.594 1.00 27.42 383 ASN A N 1
ATOM 2456 C CA . ASN A 1 303 ? 67.011 54.011 -11.492 1.00 26.52 383 ASN A CA 1
ATOM 2457 C C . ASN A 1 303 ? 65.566 53.611 -11.226 1.00 27.09 383 ASN A C 1
ATOM 2458 O O . ASN A 1 303 ? 64.967 52.873 -12.006 1.00 26.94 383 ASN A O 1
ATOM 2463 N N . PRO A 1 304 ? 65.025 54.065 -10.099 1.00 25.59 384 PRO A N 1
ATOM 2464 C CA . PRO A 1 304 ? 63.684 53.719 -9.742 1.00 26.32 384 PRO A CA 1
ATOM 2465 C C . PRO A 1 304 ? 62.654 54.168 -10.741 1.00 25.44 384 PRO A C 1
ATOM 2466 O O . PRO A 1 304 ? 61.625 53.522 -10.853 1.00 23.87 384 PRO A O 1
ATOM 2470 N N . SER A 1 305 ? 62.896 55.236 -11.483 1.00 24.62 385 SER A N 1
ATOM 2471 C CA . SER A 1 305 ? 61.901 55.669 -12.493 1.00 26.23 385 SER A CA 1
ATOM 2472 C C . SER A 1 305 ? 61.680 54.648 -13.604 1.00 26.25 385 SER A C 1
ATOM 2473 O O . SER A 1 305 ? 60.634 54.642 -14.269 1.00 25.53 385 SER A O 1
ATOM 2476 N N . ALA A 1 306 ? 62.640 53.769 -13.833 1.00 24.98 386 ALA A N 1
ATOM 2477 C CA . ALA A 1 306 ? 62.468 52.692 -14.816 1.00 24.05 386 ALA A CA 1
ATOM 2478 C C . ALA A 1 306 ? 61.604 51.528 -14.315 1.00 23.05 386 ALA A C 1
ATOM 2479 O O . ALA A 1 306 ? 61.199 50.690 -15.118 1.00 23.43 386 ALA A O 1
ATOM 2481 N N . GLY A 1 307 ? 61.335 51.471 -13.005 1.00 23.52 387 GLY A N 1
ATOM 2482 C CA . GLY A 1 307 ? 60.400 50.501 -12.443 1.00 21.43 387 GLY A CA 1
ATOM 2483 C C . GLY A 1 307 ? 60.834 49.061 -12.648 1.00 21.26 387 GLY A C 1
ATOM 2484 O O . GLY A 1 307 ? 62.036 48.699 -12.686 1.00 19.54 387 GLY A O 1
ATOM 2485 N N . THR A 1 308 ? 59.833 48.225 -12.762 1.00 21.76 388 THR A N 1
ATOM 2486 C CA . THR A 1 308 ? 60.038 46.808 -12.888 1.00 24.14 388 THR A CA 1
ATOM 2487 C C . THR A 1 308 ? 59.984 46.448 -14.356 1.00 26.66 388 THR A C 1
ATOM 2488 O O . THR A 1 308 ? 59.266 47.082 -15.158 1.00 30.92 388 THR A O 1
ATOM 2492 N N . ALA A 1 309 ? 60.692 45.404 -14.696 1.00 27.57 389 ALA A N 1
ATOM 2493 C CA . ALA A 1 309 ? 60.771 44.945 -16.090 1.00 30.22 389 ALA A CA 1
ATOM 2494 C C . ALA A 1 309 ? 59.481 44.297 -16.603 1.00 33.80 389 ALA A C 1
ATOM 2495 O O . ALA A 1 309 ? 58.844 43.538 -15.911 1.00 31.82 389 ALA A O 1
ATOM 2497 N N . LYS A 1 310 ? 59.147 44.588 -17.859 1.00 38.73 390 LYS A N 1
ATOM 2498 C CA . LYS A 1 310 ? 58.042 43.954 -18.545 1.00 39.75 390 LYS A CA 1
ATOM 2499 C C . LYS A 1 310 ? 58.637 42.733 -19.246 1.00 41.49 390 LYS A C 1
ATOM 2500 O O . LYS A 1 310 ? 59.462 42.916 -20.157 1.00 36.56 390 LYS A O 1
ATOM 2502 N N . ILE A 1 311 ? 58.324 41.527 -18.737 1.00 45.87 391 ILE A N 1
ATOM 2503 C CA . ILE A 1 311 ? 58.519 40.245 -19.460 1.00 56.12 391 ILE A CA 1
ATOM 2504 C C . ILE A 1 311 ? 57.185 39.487 -19.628 1.00 67.00 391 ILE A C 1
ATOM 2505 O O . ILE A 1 311 ? 56.988 38.835 -20.648 1.00 83.81 391 ILE A O 1
ATOM 2510 N N . ASP A 1 312 ? 56.285 39.559 -18.641 1.00 72.33 392 ASP A N 1
ATOM 2511 C CA . ASP A 1 312 ? 54.905 39.060 -18.802 1.00 70.55 392 ASP A CA 1
ATOM 2512 C C . ASP A 1 312 ? 54.874 37.556 -19.070 1.00 71.45 392 ASP A C 1
ATOM 2513 O O . ASP A 1 312 ? 54.652 37.117 -20.202 1.00 75.17 392 ASP A O 1
ATOM 2515 N N . GLN A 1 314 ? 51.749 38.408 -20.329 1.00 83.81 394 GLN A N 1
ATOM 2516 C CA . GLN A 1 314 ? 50.581 37.873 -21.036 1.00 79.61 394 GLN A CA 1
ATOM 2517 C C . GLN A 1 314 ? 50.412 36.333 -20.867 1.00 71.34 394 GLN A C 1
ATOM 2518 O O . GLN A 1 314 ? 49.971 35.655 -21.798 1.00 61.49 394 GLN A O 1
ATOM 2520 N N . GLU A 1 315 ? 50.764 35.784 -19.694 1.00 62.10 395 GLU A N 1
ATOM 2521 C CA . GLU A 1 315 ? 50.411 34.381 -19.350 1.00 59.49 395 GLU A CA 1
ATOM 2522 C C . GLU A 1 315 ? 49.064 34.369 -18.603 1.00 56.38 395 GLU A C 1
ATOM 2523 O O . GLU A 1 315 ? 48.824 35.210 -17.726 1.00 46.95 395 GLU A O 1
ATOM 2526 N N . LYS A 1 316 ? 48.175 33.441 -18.969 1.00 54.46 396 LYS A N 1
ATOM 2527 C CA . LYS A 1 316 ? 46.861 33.360 -18.318 1.00 53.53 396 LYS A CA 1
ATOM 2528 C C . LYS A 1 316 ? 46.940 32.733 -16.936 1.00 57.91 396 LYS A C 1
ATOM 2529 O O . LYS A 1 316 ? 46.209 33.127 -16.003 1.00 52.43 396 LYS A O 1
ATOM 2535 N N . VAL A 1 317 ? 47.758 31.686 -16.842 1.00 60.35 397 VAL A N 1
ATOM 2536 C CA . VAL A 1 317 ? 48.043 31.097 -15.566 1.00 63.17 397 VAL A CA 1
ATOM 2537 C C . VAL A 1 317 ? 49.075 32.013 -14.901 1.00 66.10 397 VAL A C 1
ATOM 2538 O O . VAL A 1 317 ? 50.278 31.883 -15.138 1.00 65.35 397 VAL A O 1
ATOM 2542 N N . LYS A 1 318 ? 48.574 32.995 -14.149 1.00 63.34 398 LYS A N 1
ATOM 2543 C CA . LYS A 1 318 ? 49.404 33.820 -13.269 1.00 62.72 398 LYS A CA 1
ATOM 2544 C C . LYS A 1 318 ? 49.317 33.201 -11.880 1.00 63.66 398 LYS A C 1
ATOM 2545 O O . LYS A 1 318 ? 50.292 33.238 -11.130 1.00 59.60 398 LYS A O 1
ATOM 2549 N N . LEU A 1 319 ? 48.148 32.625 -11.579 1.00 64.08 399 LEU A N 1
ATOM 2550 C CA . LEU A 1 319 ? 47.954 31.693 -10.479 1.00 64.96 399 LEU A CA 1
ATOM 2551 C C . LEU A 1 319 ? 47.407 30.323 -11.025 1.00 65.47 399 LEU A C 1
ATOM 2552 O O . LEU A 1 319 ? 46.476 30.228 -11.885 1.00 45.54 399 LEU A O 1
#

Foldseek 3Di:
DAAQAALQPLHGDDWDAAPPDRHTHDPVSVPDPDDDDPHHHDPLRVVLVQCLDQVRHAPLLVQDDLQLVLVLVLLLLVQLPDPPLVCQADWDDCVVVVCLCVRQVDTHGSPNLNVCSNVSVGRALSRSLVRLSSSLSSCCRPVNCPHPNNVSSVVSSVSSVVSRVVSRLPVQLSVLVSVVPDLSVLAAALLGFFWKQADDVPDWGFIWGFRADDDQWTWTQGAQVRDTDTGGQLRIAGAAPDDPDDDDDDPVSRVNRVVSVVSSVVNVCVVQVWADHDPPSHGDDGPDQQGQAPDNVCCVNGHDDPDPDPPSD

Radius of gyration: 23.4 Å; Cα contacts (8 Å, |Δi|>4): 496; chains: 1; bounding box: 65×44×48 Å

Nearest PDB structures (foldseek):
  5y1z-assembly1_C  TM=9.874E-01  e=1.273E-53  Homo sapiens
  5y1z-assembly2_D  TM=9.772E-01  e=5.884E-54  Homo sapiens
  4n4g-assembly1_A  TM=8.863E-01  e=8.760E-17  Mus musculus
  4ns5-assembly1_A  TM=9.027E-01  e=1.254E-14  Homo sapiens
  4n4h-assembly1_A  TM=8.838E-01  e=1.844E-14  Mus musculus

InterPro domains:
  IPR000313 PWWP domain [PF00855] (280-348)
  IPR000313 PWWP domain [PS50812] (277-327)
  IPR000313 PWWP domain [SM00293] (275-325)
  IPR001487 Bromodomain [PF00439] (163-239)
  IPR001487 Bromodomain [PS50014] (165-235)
  IPR001487 Bromodomain [SM00297] (147-254)
  IPR001965 Zinc finger, PHD-type [SM00249] (90-131)
  IPR002893 Zinc finger, MYND-type [PS01360] (1028-1062)
  IPR002893 Zinc finger, MYND-type [PS50865] (1028-1062)
  IPR011011 Zinc finger, FYVE/PHD-type [SSF57903] (77-132)
  IPR013083 Zinc finger, RING/FYVE/PHD-type [G3DSA:3.30.40.10] (83-149)
  IPR019786 Zinc finger, PHD-type, conserved site [PS01359] (91-130)
  IPR019787 Zinc finger, PHD-finger [PF00628] (91-130)
  IPR019787 Zinc finger, PHD-finger [PS50016] (88-133)
  IPR021931 MYND-type zinc finger-containing chromatin reader ZMYND8 [PF12064] (422-619)
  IPR036427 Bromodomain-like superfamily [G3DSA:1.20.920.10] (151-265)
  IPR036427 Bromodomain-like superfamily [SSF47370] (149-262)
  IPR037967 ZMYND8, Bromo domain [cd05508] (151-249)
  IPR044075 PRKCBP1, PHD finger [cd15538] (90-130)
  IPR056987 ZMYND8, coiled-coil [PF23460] (963-1026)

Organism: Homo sapiens (NCBI:txid9606)

B-factor: mean 31.85, std 11.33, range [17.37, 84.08]

Solvent-accessible surface area: 17496 Å² total; per-residue (Å²): 197,62,8,94,29,0,20,75,31,37,167,100,50,164,27,39,67,6,75,109,23,33,14,0,2,34,27,113,42,28,227,72,152,80,110,43,102,74,130,36,96,0,52,12,13,102,92,35,80,80,10,66,46,134,156,66,34,42,76,0,5,107,56,24,76,71,80,52,0,11,120,6,1,117,61,0,0,68,92,0,75,77,136,48,5,104,53,18,48,131,78,50,62,96,141,117,62,102,60,20,64,129,90,4,58,62,77,21,5,1,52,47,0,43,49,24,2,164,99,102,106,14,15,0,3,55,13,0,29,2,24,0,46,6,4,26,2,4,5,27,28,57,46,28,41,156,79,133,48,2,96,44,0,101,79,0,8,72,30,0,75,102,9,10,62,38,0,44,23,5,3,38,27,11,65,26,33,28,72,132,166,132,85,42,11,1,66,18,9,36,119,16,21,22,0,0,0,1,59,41,189,71,117,36,23,29,0,0,5,3,16,63,48,124,144,39,72,0,0,0,25,15,0,26,86,56,78,91,18,77,0,56,37,131,42,0,40,8,0,4,156,106,70,8,156,17,134,49,208,54,144,69,84,14,84,61,0,30,118,32,3,93,40,2,6,106,26,7,109,188,108,49,55,20,10,17,52,8,94,72,88,40,86,7,75,77,120,16,109,58,12,36,8,110,58,46,120,64,89,112,59,24,71,41,109,139,99,122,86,202,122,110,56

GO terms:
  GO:0005634 nucleus (C, IDA)
  GO:0140015 histone H3K14ac reader activity (F, IDA)
  GO:0003714 transcription corepressor activity (F, IMP)
  GO:0030336 negative regulation of cell migration (P, IMP)
  GO:0005515 protein binding (F, IPI)
  GO:0005654 nucleoplasm (C, IDA)
  GO:0005730 nucleolus (C, IDA)
  GO:0140109 histone H3K4me1 reader activity (F, IDA)
  GO:0090734 site of DNA damage (C, IDA)
  GO:0000785 chromatin (C, IDA)
  GO:0008270 zinc ion binding (F, IDA)
  GO:0019904 protein domain specific binding (F, IDA)
  GO:0005634 nucleus (C, EXP)
  GO:0005694 chromosome (C, EXP)
  GO:0005737 cytoplasm (C, IMP)
  GO:0032968 positive regulation of transcription elongation by RNA polymerase II (P, IMP)
  GO:0007399 nervous system development (P, IMP)
  GO:0071168 protein localization to chromatin (P, IMP)
  GO:0000122 negative regulation of transcription by RNA polymerase II (P, IMP)
  GO:0000724 double-strand break repair via homologous recombination (P, IMP)